Protein AF-A0A7J7S1L4-F1 (afdb_monomer)

Radius of gyration: 28.97 Å; Cα contacts (8 Å, |Δi|>4): 303; chains: 1; bounding box: 76×44×78 Å

pLDDT: mean 93.28, std 6.04, range [39.97, 98.44]

Solvent-accessible surface area (backbone atoms only — not comparable to full-atom values): 18600 Å² total; per-residue (Å²): 132,86,78,83,50,41,58,58,53,32,53,56,51,52,53,47,66,71,75,48,56,68,68,59,49,24,64,74,69,73,42,60,60,67,57,54,52,52,49,46,52,52,35,46,52,46,24,52,35,53,73,67,70,45,94,71,51,71,68,54,61,71,74,45,63,63,67,62,53,41,53,51,48,44,74,76,34,59,87,38,69,69,48,45,50,50,43,49,54,50,25,66,73,68,68,56,78,55,55,70,58,51,32,51,46,49,51,45,40,56,73,67,65,38,48,78,58,46,46,54,51,50,62,71,48,50,85,43,66,83,49,63,77,24,84,42,43,56,55,45,54,47,43,51,37,43,53,51,58,72,71,48,58,83,82,69,49,75,66,50,49,50,43,49,51,51,18,53,51,50,53,75,63,39,84,55,48,81,77,42,65,39,69,62,50,18,51,49,29,46,77,63,73,32,54,41,60,15,50,54,34,40,71,66,46,78,53,64,69,64,27,53,53,52,46,52,54,48,62,73,75,46,62,65,66,60,31,57,49,45,32,62,77,74,20,64,54,78,88,41,28,73,54,33,54,55,55,49,52,53,53,50,50,50,36,58,76,69,66,50,60,73,81,33,64,91,42,83,59,32,59,54,46,51,53,49,25,50,77,68,73,58,47,66,70,55,39,54,46,27,42,74,77,73,32,48,59,59,22,25,52,52,51,38,54,42,27,44,76,71,72,55,62,63,67,92,85,60,50,42,70,52,49,46,48,53,49,6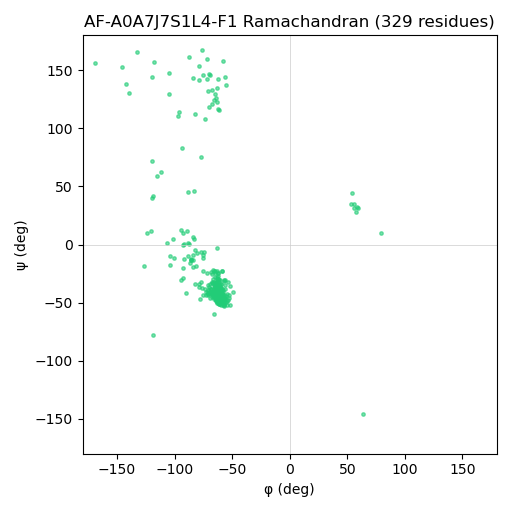7,74,72,105

Foldseek 3Di:
DDDDALVNVLVVLVVVVVPDDQVVVCVVVVHGVVVSVVVSVLSVLSNLCVVVVNDDDSVRSVPDDLVVVLVVLCVPPLVDQSSLVSSLVSCLVVVPPDLVNVLSSLVSCVVVVVLVVLLVSLLSCQPVVVNVPRPCNQVSLQCSLVVLLVVADPPGDPVSLVSNLVSLVSCVSHNVNQSHPLQVSLVSCVNNVNNLSSLLSLCSHPDPVSSVVVNLVSLVVDQLQSNLVCLVVPQCDDPSNVVSVVSNLSSLVSCLVVLVLVSCPPDPCNVVSLVSCLVVVNCVSVLVCCVPPPHLQVSLVSLQVSCVVVVRGDDPPDDSVRSSVVVVVVD

InterPro domains:
  IPR019527 RZZ complex, subunit KNTC1/ROD, C-terminal [PF10493] (2-252)
  IPR052802 Kinetochore-associated protein 1 [PTHR15688] (3-316)

Mean predicted aligned error: 6.19 Å

Secondary structure (DSSP, 8-state):
-PPPPHHHHHHHHHHHHHHS-HHHHHHHHTS-HHHHHHHHHHHHHHHHHHHTT----HHHHHHS-HHHHHHHHHHHHTTSHHHHHHHHHHHHHTT---HHHHHHHHHHHHHTT-HHHHHHHHHHHTT-GGGTTSTHHHHHHHHHHHHHHHH--SSPPHHHHHHHHHHHHHHHH-TTGGGS-HHHHHHHHHHTT-HHHHHHHHHT-S-HHHHHHHHHHHHHHS-HHHHHHHHHHHSSSGGGHHHHHHHHHHHHHHHHHHT-GGGTTTSTHHHHHHHHHHHTT--HHHHHHIIIII-HHHHHHHHHHHHHHTT-PPPTT--HHHHHHHHHHH-

Sequence (331 aa):
MGQLTFAHRTRALQCLLYLADKETIESLFKKPIE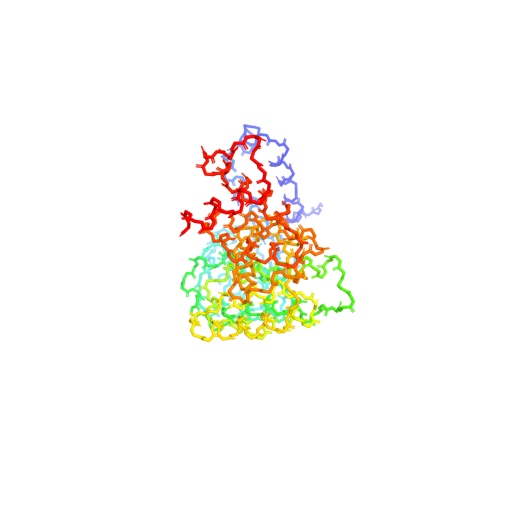EVKSYLKCITFLASFEMLNIPITYELFCNSPKEGMIKGLWKNHSHESMAVRLVTELCLEYKIYDLQLWNGLLQKLLGFNMIPYLRKVLTAISSIHSLWQVPYFSKAWQRVVQVPLLSASCPLSPSQLSDCCESLIAILECPVSDDLDMVGVARQYVQLELPAFALACLMLLPHSEKRHQHIKTFLNSCSPQVILQQLEEHMSTGQLAGFSHQIQNLVLNNIRNKKEFGILAKTKYFQVLKLHLINTNNITDLVNYLANEVSVDEASVFISEYSKHRGNPVPADAAPCEILKMFLNGS

Nearest PDB structures (foldseek):
  7qpg-assembly1_S  TM=9.364E-01  e=6.464E-32  Homo sapiens
  8fgw-assembly1_D  TM=2.012E-01  e=1.884E-01  Homo sapiens
  6ppl-assembly1_B  TM=2.168E-01  e=9.079E-01  Homo sapiens
  6c9m-assembly2_C  TM=2.315E-01  e=1.318E+00  Homo sapiens
  7dkh-assembly2_E  TM=1.859E-01  e=1.117E+00  Saccharomyces cerevisiae S288C

Structure (mmCIF, N/CA/C/O backbone):
data_AF-A0A7J7S1L4-F1
#
_entry.id   AF-A0A7J7S1L4-F1
#
loop_
_atom_site.group_PDB
_atom_site.id
_atom_site.type_symbol
_atom_site.label_atom_id
_atom_site.label_alt_id
_atom_site.label_comp_id
_atom_site.label_asym_id
_atom_site.label_entity_id
_atom_site.label_seq_id
_atom_site.pdbx_PDB_ins_code
_atom_site.Cartn_x
_atom_site.Cartn_y
_atom_site.Cartn_z
_atom_site.occupancy
_atom_site.B_iso_or_equiv
_atom_site.auth_seq_id
_atom_site.auth_comp_id
_atom_site.auth_asym_id
_atom_site.auth_atom_id
_atom_site.pdbx_PDB_model_num
ATOM 1 N N . MET A 1 1 ? 44.072 1.765 -25.152 1.00 39.97 1 MET A N 1
ATOM 2 C CA . MET A 1 1 ? 43.219 2.512 -24.200 1.00 39.97 1 MET A CA 1
ATOM 3 C C . MET A 1 1 ? 41.864 1.834 -24.165 1.00 39.97 1 MET A C 1
ATOM 5 O O . MET A 1 1 ? 41.240 1.743 -25.213 1.00 39.97 1 MET A O 1
ATOM 9 N N . GLY A 1 2 ? 41.447 1.288 -23.020 1.00 54.50 2 GLY A N 1
ATOM 10 C CA . GLY A 1 2 ? 40.121 0.675 -22.894 1.00 54.50 2 GLY A CA 1
ATOM 11 C C . GLY A 1 2 ? 39.034 1.736 -23.060 1.00 54.50 2 GLY A C 1
ATOM 12 O O . GLY A 1 2 ? 39.108 2.796 -22.441 1.00 54.50 2 GLY A O 1
ATOM 13 N N . GLN A 1 3 ? 38.060 1.485 -23.930 1.00 72.50 3 GLN A N 1
ATOM 14 C CA . GLN A 1 3 ? 36.932 2.387 -24.133 1.00 72.50 3 GLN A CA 1
ATOM 15 C C . GLN A 1 3 ? 36.111 2.453 -22.834 1.00 72.50 3 GLN A C 1
ATOM 17 O O . GLN A 1 3 ? 35.726 1.423 -22.287 1.00 72.50 3 GLN A O 1
ATOM 22 N N . LEU A 1 4 ? 35.862 3.658 -22.311 1.00 82.69 4 LEU A N 1
ATOM 23 C CA . LEU A 1 4 ? 35.008 3.847 -21.132 1.00 82.69 4 LEU A CA 1
ATOM 24 C C . LEU A 1 4 ? 33.592 3.342 -21.437 1.00 82.69 4 LEU A C 1
ATOM 26 O O . LEU A 1 4 ? 32.918 3.924 -22.294 1.00 82.69 4 LEU A O 1
ATOM 30 N N . THR A 1 5 ? 33.161 2.303 -20.719 1.00 90.12 5 THR A N 1
ATOM 31 C CA . THR A 1 5 ? 31.817 1.693 -20.789 1.00 90.12 5 THR A CA 1
ATOM 32 C C . THR A 1 5 ? 30.725 2.723 -20.484 1.00 90.12 5 THR A C 1
ATOM 34 O O . THR A 1 5 ? 30.979 3.677 -19.733 1.00 90.12 5 THR A O 1
ATOM 37 N N . PHE A 1 6 ? 29.487 2.493 -20.916 1.00 92.25 6 PHE A N 1
ATOM 38 C CA . PHE A 1 6 ? 28.371 3.388 -20.587 1.00 92.25 6 PHE A CA 1
ATOM 39 C C . PHE A 1 6 ? 28.128 3.494 -19.077 1.00 92.25 6 PHE A C 1
ATOM 41 O O . PHE A 1 6 ? 27.924 4.599 -18.579 1.00 92.25 6 PHE A O 1
ATOM 48 N N . ALA A 1 7 ? 28.291 2.405 -18.317 1.00 91.69 7 ALA A N 1
ATOM 49 C CA . ALA A 1 7 ? 28.124 2.420 -16.858 1.00 91.69 7 ALA A CA 1
ATOM 50 C C . ALA A 1 7 ? 29.073 3.400 -16.130 1.00 91.69 7 ALA A C 1
ATOM 52 O O . ALA A 1 7 ? 28.689 4.061 -15.161 1.00 91.69 7 ALA A O 1
ATOM 53 N N . HIS A 1 8 ? 30.324 3.516 -16.585 1.00 93.62 8 HIS A N 1
ATOM 54 C CA . HIS A 1 8 ? 31.284 4.491 -16.053 1.00 93.62 8 HIS A CA 1
ATOM 55 C C . HIS A 1 8 ? 30.876 5.929 -16.400 1.00 93.62 8 HIS A C 1
ATOM 57 O O . HIS A 1 8 ? 30.923 6.801 -15.534 1.00 93.62 8 HIS A O 1
ATOM 63 N N . ARG A 1 9 ? 30.420 6.169 -17.636 1.00 94.31 9 ARG A N 1
ATOM 64 C CA . ARG A 1 9 ? 29.960 7.494 -18.084 1.00 94.31 9 ARG A CA 1
ATOM 65 C C . ARG A 1 9 ? 28.716 7.951 -17.322 1.00 94.31 9 ARG A C 1
ATOM 67 O O . ARG A 1 9 ? 28.668 9.098 -16.892 1.00 94.31 9 ARG A O 1
ATOM 74 N N . THR A 1 10 ? 27.755 7.050 -17.109 1.00 94.44 10 THR A N 1
ATOM 75 C CA . THR A 1 10 ? 26.536 7.305 -16.329 1.00 94.44 10 THR A CA 1
ATOM 76 C C . THR A 1 10 ? 26.871 7.752 -14.914 1.00 94.44 10 THR A C 1
ATOM 78 O O . THR A 1 10 ? 26.416 8.812 -14.495 1.00 94.44 10 THR A O 1
ATOM 81 N N . ARG A 1 11 ? 27.718 6.996 -14.200 1.00 95.12 11 ARG A N 1
ATOM 82 C CA . ARG A 1 11 ? 28.121 7.339 -12.827 1.00 95.12 11 ARG A CA 1
ATOM 83 C C . ARG A 1 11 ? 28.841 8.685 -12.759 1.00 95.12 11 ARG A C 1
ATOM 85 O O . ARG A 1 11 ? 28.501 9.509 -11.920 1.00 95.12 11 ARG A O 1
ATOM 92 N N . ALA A 1 12 ? 29.792 8.931 -13.662 1.00 95.19 12 ALA A N 1
ATOM 93 C CA . ALA A 1 12 ? 30.530 10.193 -13.692 1.00 95.19 12 ALA A CA 1
ATOM 94 C C . ALA A 1 12 ? 29.605 11.400 -13.930 1.00 95.19 12 ALA A C 1
ATOM 96 O O . ALA A 1 12 ? 29.697 12.400 -13.220 1.00 95.19 12 ALA A O 1
ATOM 97 N N . LEU A 1 13 ? 28.683 11.291 -14.892 1.00 94.88 13 LEU A N 1
ATOM 98 C CA . LEU A 1 13 ? 27.745 12.367 -15.206 1.00 94.88 13 LEU A CA 1
ATOM 99 C C . LEU A 1 13 ? 26.694 12.571 -14.103 1.00 94.88 13 LEU A C 1
ATOM 101 O O . LEU A 1 13 ? 26.349 13.711 -13.809 1.00 94.88 13 LEU A O 1
ATOM 105 N N . GLN A 1 14 ? 26.225 11.499 -13.455 1.00 95.50 14 GLN A N 1
ATOM 106 C CA . GLN A 1 14 ? 25.351 11.595 -12.277 1.00 95.50 14 GLN A CA 1
ATOM 107 C C . GLN A 1 14 ? 26.018 12.358 -11.135 1.00 95.50 14 GLN A C 1
ATOM 109 O O . GLN A 1 14 ? 25.410 13.276 -10.592 1.00 95.50 14 GLN A O 1
ATOM 114 N N . CYS A 1 15 ? 27.268 12.020 -10.800 1.00 96.06 15 CYS A N 1
ATOM 115 C CA . CYS A 1 15 ? 28.013 12.735 -9.765 1.00 96.06 15 CYS A CA 1
ATOM 116 C C . CYS A 1 15 ? 28.152 14.222 -10.106 1.00 96.06 15 CYS A C 1
ATOM 118 O O . CYS A 1 15 ? 27.934 15.072 -9.250 1.00 96.06 15 CYS A O 1
ATOM 120 N N . LEU A 1 16 ? 28.468 14.542 -11.362 1.00 95.31 16 LEU A N 1
ATOM 121 C CA . LEU A 1 16 ? 28.604 15.924 -11.807 1.00 95.31 16 LEU A CA 1
ATOM 122 C C . LEU A 1 16 ? 27.289 16.711 -11.677 1.00 95.31 16 LEU A C 1
ATOM 124 O O . LEU A 1 16 ? 27.301 17.806 -11.128 1.00 95.31 16 LEU A O 1
ATOM 128 N N . LEU A 1 17 ? 26.160 16.141 -12.114 1.00 94.25 17 LEU A N 1
ATOM 129 C CA . LEU A 1 17 ? 24.840 16.775 -11.985 1.00 94.25 17 LEU A CA 1
ATOM 130 C C . LEU A 1 17 ? 24.377 16.935 -10.530 1.00 94.25 17 LEU A C 1
ATOM 132 O O . LEU A 1 17 ? 23.519 17.769 -10.263 1.00 94.25 17 LEU A O 1
ATOM 136 N N . TYR A 1 18 ? 24.901 16.127 -9.609 1.00 94.81 18 TYR A N 1
ATOM 137 C CA . TYR A 1 18 ? 24.598 16.243 -8.184 1.00 94.81 18 TYR A CA 1
ATOM 138 C C . TYR A 1 18 ? 25.437 17.325 -7.489 1.00 94.81 18 TYR A C 1
ATOM 140 O O . TYR A 1 18 ? 24.971 17.956 -6.546 1.00 94.81 18 TYR A O 1
ATOM 148 N N . LEU A 1 19 ? 26.683 17.521 -7.930 1.00 96.19 19 LEU A N 1
ATOM 149 C CA . LEU A 1 19 ? 27.646 18.408 -7.273 1.00 96.19 19 LEU A CA 1
ATOM 150 C C . LEU A 1 19 ? 27.651 19.837 -7.825 1.00 96.19 19 LEU A C 1
ATOM 152 O O . LEU A 1 19 ? 28.021 20.756 -7.099 1.00 96.19 19 LEU A O 1
ATOM 156 N N . ALA A 1 20 ? 27.301 20.021 -9.098 1.00 95.12 20 ALA A N 1
ATOM 157 C CA . ALA A 1 20 ? 27.371 21.311 -9.773 1.00 95.12 20 ALA A CA 1
ATOM 158 C C . ALA A 1 20 ? 25.985 21.943 -9.951 1.00 95.12 20 ALA A C 1
ATOM 160 O O . ALA A 1 20 ? 24.983 21.254 -10.152 1.00 95.12 20 ALA A O 1
ATOM 161 N N . ASP A 1 21 ? 25.942 23.273 -9.910 1.00 95.69 21 ASP A N 1
ATOM 162 C CA . ASP A 1 21 ? 24.738 24.041 -10.190 1.00 95.69 21 ASP A CA 1
ATOM 163 C C . ASP A 1 21 ? 24.436 24.110 -11.696 1.00 95.69 21 ASP A C 1
ATOM 165 O O . ASP A 1 21 ? 25.245 23.750 -12.558 1.00 95.69 21 ASP A O 1
ATOM 169 N N . LYS A 1 22 ? 23.226 24.570 -12.024 1.00 95.88 22 LYS A N 1
ATOM 170 C CA . LYS A 1 22 ? 22.746 24.636 -13.408 1.00 95.88 22 LYS A CA 1
ATOM 171 C C . LYS A 1 22 ? 23.692 25.434 -14.310 1.00 95.88 22 LYS A C 1
ATOM 173 O O . LYS A 1 22 ? 23.986 24.986 -15.414 1.00 95.88 22 LYS A O 1
ATOM 178 N N . GLU A 1 23 ? 24.172 26.580 -13.837 1.00 96.25 23 GLU A N 1
ATOM 179 C CA . GLU A 1 23 ? 25.025 27.497 -14.600 1.00 96.25 23 GLU A CA 1
ATOM 180 C C . GLU A 1 23 ? 26.371 26.854 -14.950 1.00 96.25 23 GLU A C 1
ATOM 182 O O . GLU A 1 23 ? 26.800 26.900 -16.108 1.00 96.25 23 GLU A O 1
ATOM 187 N N . THR A 1 24 ? 26.997 26.162 -13.991 1.00 95.56 24 THR A N 1
ATOM 188 C CA . THR A 1 24 ? 28.240 25.417 -14.228 1.00 95.56 24 THR A CA 1
ATOM 189 C C . THR A 1 24 ? 28.037 24.302 -15.253 1.00 95.56 24 THR A C 1
ATOM 191 O O . THR A 1 24 ? 28.860 24.138 -16.158 1.00 95.56 24 THR A O 1
ATOM 194 N N . ILE A 1 25 ? 26.938 23.545 -15.153 1.00 96.06 25 ILE A N 1
ATOM 195 C CA . ILE A 1 25 ? 26.627 22.460 -16.095 1.00 96.06 25 ILE A CA 1
ATOM 196 C C . ILE A 1 25 ? 26.413 23.003 -17.511 1.00 96.06 25 ILE A C 1
ATOM 198 O O . ILE A 1 25 ? 27.011 22.496 -18.462 1.00 96.06 25 ILE A O 1
ATOM 202 N N . GLU A 1 26 ? 25.589 24.037 -17.669 1.00 96.56 26 GLU A N 1
ATOM 203 C CA . GLU A 1 26 ? 25.275 24.597 -18.987 1.00 96.56 26 GLU A CA 1
ATOM 204 C C . GLU A 1 26 ? 26.507 25.239 -19.641 1.00 96.56 26 GLU A C 1
ATOM 206 O O . GLU A 1 26 ? 26.718 25.074 -20.845 1.00 96.56 26 GLU A O 1
ATOM 211 N N . SER A 1 27 ? 27.375 25.874 -18.845 1.00 95.75 27 SER A N 1
ATOM 212 C CA . SER A 1 27 ? 28.665 26.411 -19.295 1.00 95.75 27 SER A CA 1
ATOM 213 C C . SER A 1 27 ? 29.627 25.311 -19.765 1.00 95.75 27 SER A C 1
ATOM 215 O O . SER A 1 27 ? 30.201 25.403 -20.854 1.00 95.75 27 SER A O 1
ATOM 217 N N . LEU A 1 28 ? 29.763 24.228 -18.989 1.00 95.56 28 LEU A N 1
ATOM 218 C CA . LEU A 1 28 ? 30.670 23.120 -19.300 1.00 95.56 28 LEU A CA 1
ATOM 219 C C . LEU A 1 28 ? 30.250 22.357 -20.563 1.00 95.56 28 LEU A C 1
ATOM 221 O O . LEU A 1 28 ? 31.082 22.070 -21.425 1.00 95.56 28 LEU A O 1
ATOM 225 N N . PHE A 1 29 ? 28.963 22.015 -20.675 1.00 93.88 29 PHE A N 1
ATOM 226 C CA . PHE A 1 29 ? 28.443 21.228 -21.798 1.00 93.88 29 PHE A CA 1
ATOM 227 C C . PHE A 1 29 ? 28.075 22.078 -23.013 1.00 93.88 29 PHE A C 1
ATOM 229 O O . PHE A 1 29 ? 27.864 21.517 -24.090 1.00 93.88 29 PHE A O 1
ATOM 236 N N . LYS A 1 30 ? 27.998 23.407 -22.855 1.00 96.31 30 LYS A N 1
ATOM 237 C CA . LYS A 1 30 ? 27.505 24.349 -23.872 1.00 96.31 30 LYS A CA 1
ATOM 238 C C . LYS A 1 30 ? 26.122 23.955 -24.401 1.00 96.31 30 LYS A C 1
ATOM 240 O O . LYS A 1 30 ? 25.837 24.087 -25.590 1.00 96.31 30 LYS A O 1
ATOM 245 N N . LYS A 1 31 ? 25.290 23.406 -23.515 1.00 95.00 31 LYS A N 1
ATOM 246 C CA . LYS A 1 31 ? 23.956 22.869 -23.799 1.00 95.00 31 LYS A CA 1
ATOM 247 C C . LYS A 1 31 ? 23.031 23.119 -22.613 1.00 95.00 31 LYS A C 1
ATOM 249 O O . LYS A 1 31 ? 23.526 23.130 -21.488 1.00 95.00 31 LYS A O 1
ATOM 254 N N . PRO A 1 32 ? 21.711 23.237 -22.834 1.00 96.12 32 PRO A N 1
ATOM 255 C CA . PRO A 1 32 ? 20.740 23.304 -21.749 1.00 96.12 32 PRO A CA 1
ATOM 256 C C . PRO A 1 32 ? 20.847 22.096 -20.815 1.00 96.12 32 PRO A C 1
ATOM 258 O O . PRO A 1 32 ? 21.046 20.964 -21.270 1.00 96.12 32 PRO A O 1
ATOM 261 N N . ILE A 1 33 ? 20.632 22.307 -19.515 1.00 94.62 33 ILE A N 1
ATOM 262 C CA . ILE A 1 33 ? 20.710 21.235 -18.510 1.00 94.62 33 ILE A CA 1
ATOM 263 C C . ILE A 1 33 ? 19.756 20.073 -18.825 1.00 94.62 33 ILE A C 1
ATOM 265 O O . ILE A 1 33 ? 20.070 18.913 -18.560 1.00 94.62 33 ILE A O 1
ATOM 269 N N . GLU A 1 34 ? 18.614 20.358 -19.449 1.00 95.12 34 GLU A N 1
ATOM 270 C CA . GLU A 1 34 ? 17.634 19.344 -19.844 1.00 95.12 34 GLU A CA 1
ATOM 271 C C . GLU A 1 34 ? 18.153 18.417 -20.956 1.00 95.12 34 GLU A C 1
ATOM 273 O O . GLU A 1 34 ? 17.888 17.214 -20.931 1.00 95.12 34 GLU A O 1
ATOM 278 N N . GLU A 1 35 ? 18.981 18.918 -21.880 1.00 94.50 35 GLU A N 1
ATOM 279 C CA . GLU A 1 35 ? 19.659 18.062 -22.862 1.00 94.50 35 GLU A CA 1
ATOM 280 C C . GLU A 1 35 ? 20.709 17.169 -22.199 1.00 94.50 35 GLU A C 1
ATOM 282 O O . GLU A 1 35 ? 20.842 15.998 -22.557 1.00 94.50 35 GLU A O 1
ATOM 287 N N . VAL A 1 36 ? 21.430 17.688 -21.200 1.00 94.88 36 VAL A N 1
ATOM 288 C CA . VAL A 1 36 ? 22.422 16.913 -20.439 1.00 94.88 36 VAL A CA 1
ATOM 289 C C . VAL A 1 36 ? 21.740 15.801 -19.636 1.00 94.88 36 VAL A C 1
ATOM 291 O O . VAL A 1 36 ? 22.201 14.657 -19.649 1.00 94.88 36 VAL A O 1
ATOM 294 N N . LYS A 1 37 ? 20.599 16.090 -18.997 1.00 94.06 37 LYS A N 1
ATOM 295 C CA . LYS A 1 37 ? 19.766 15.084 -18.316 1.00 94.06 37 LYS A CA 1
ATOM 296 C C . LYS A 1 37 ? 19.214 14.041 -19.293 1.00 94.06 37 LYS A C 1
ATOM 298 O O . LYS A 1 37 ? 19.250 12.847 -18.998 1.00 94.06 37 LYS A O 1
ATOM 303 N N . SER A 1 38 ? 18.754 14.464 -20.472 1.00 93.12 38 SER A N 1
ATOM 304 C CA . SER A 1 38 ? 18.294 13.557 -21.534 1.00 93.12 38 SER A CA 1
ATOM 305 C C . SER A 1 38 ? 19.417 12.638 -22.028 1.00 93.12 38 SER A C 1
ATOM 307 O O . SER A 1 38 ? 19.222 11.429 -22.193 1.00 93.12 38 SER A O 1
ATOM 309 N N . TYR A 1 39 ? 20.628 13.176 -22.182 1.00 94.38 39 TYR A N 1
ATOM 310 C CA . TYR A 1 39 ? 21.808 12.387 -22.513 1.00 94.38 39 TYR A CA 1
ATOM 311 C C . TYR A 1 39 ? 22.138 11.372 -21.414 1.00 94.38 39 TYR A C 1
ATOM 313 O O . TYR A 1 39 ? 22.297 10.189 -21.722 1.00 94.38 39 TYR A O 1
ATOM 321 N N . LEU A 1 40 ? 22.164 11.796 -20.140 1.00 94.69 40 LEU A N 1
ATOM 322 C CA . LEU A 1 40 ? 22.385 10.911 -18.990 1.00 94.69 40 LEU A CA 1
ATOM 323 C C . LEU A 1 40 ? 21.409 9.725 -18.999 1.00 94.69 40 LEU A C 1
ATOM 325 O O . LEU A 1 40 ? 21.790 8.567 -18.815 1.00 94.69 40 LEU A O 1
ATOM 329 N N . LYS A 1 41 ? 20.137 10.013 -19.238 1.00 93.31 41 LYS A N 1
ATOM 330 C CA . LYS A 1 41 ? 19.082 9.011 -19.323 1.00 93.31 41 LYS A CA 1
ATOM 331 C C . LYS A 1 41 ? 19.335 8.003 -20.448 1.00 93.31 41 LYS A C 1
ATOM 333 O O . LYS A 1 41 ? 19.284 6.798 -20.210 1.00 93.31 41 LYS A O 1
ATOM 338 N N . CYS A 1 42 ? 19.683 8.472 -21.646 1.00 94.56 42 CYS A N 1
ATOM 339 C CA . CYS A 1 42 ? 20.018 7.593 -22.768 1.00 94.56 42 CYS A CA 1
ATOM 340 C C . CYS A 1 42 ? 21.204 6.676 -22.431 1.00 94.56 42 CYS A C 1
ATOM 342 O O . CYS A 1 42 ? 21.107 5.463 -22.603 1.00 94.56 42 CYS A O 1
ATOM 344 N N . ILE A 1 43 ? 22.300 7.220 -21.887 1.00 94.88 43 ILE A N 1
ATOM 345 C CA . ILE A 1 43 ? 23.471 6.401 -21.529 1.00 94.88 43 ILE A CA 1
ATOM 346 C C . ILE A 1 43 ? 23.201 5.446 -20.359 1.00 94.88 43 ILE A C 1
ATOM 348 O O . ILE A 1 43 ? 23.838 4.402 -20.273 1.00 94.88 43 ILE A O 1
ATOM 352 N N . THR A 1 44 ? 22.218 5.740 -19.504 1.00 95.56 44 THR A N 1
ATOM 353 C CA . THR A 1 44 ? 21.757 4.819 -18.452 1.00 95.56 44 THR A CA 1
ATOM 354 C C . THR A 1 44 ? 21.081 3.581 -19.043 1.00 95.56 44 THR A C 1
ATOM 356 O O . THR A 1 44 ? 21.384 2.459 -18.630 1.00 95.56 44 THR A O 1
ATOM 359 N N . PHE A 1 45 ? 20.230 3.747 -20.060 1.00 96.50 45 PHE A N 1
ATOM 360 C CA . PHE A 1 45 ? 19.676 2.599 -20.783 1.00 96.50 45 PHE A CA 1
ATOM 361 C C . PHE A 1 45 ? 20.756 1.846 -21.553 1.00 96.50 45 PHE A C 1
ATOM 363 O O . PHE A 1 45 ? 20.810 0.622 -21.468 1.00 96.50 45 PHE A O 1
ATOM 370 N N . LEU A 1 46 ? 21.662 2.554 -22.235 1.00 96.00 46 LEU A N 1
ATOM 371 C CA . LEU A 1 46 ? 22.775 1.926 -22.957 1.00 96.00 46 LEU A CA 1
ATOM 372 C C . LEU A 1 46 ? 23.681 1.105 -22.033 1.00 96.00 46 LEU A C 1
ATOM 374 O O . LEU A 1 46 ? 24.098 0.021 -22.420 1.00 96.00 46 LEU A O 1
ATOM 378 N N . ALA A 1 47 ? 23.920 1.555 -20.799 1.00 95.44 47 ALA A N 1
ATOM 379 C CA . ALA A 1 47 ? 24.631 0.767 -19.792 1.00 95.44 47 ALA A CA 1
ATOM 380 C C . ALA A 1 47 ? 23.902 -0.544 -19.450 1.00 95.44 47 ALA A C 1
ATOM 382 O O . ALA A 1 47 ? 24.544 -1.563 -19.210 1.00 95.44 47 ALA A O 1
ATOM 383 N N . SER A 1 48 ? 22.567 -0.540 -19.462 1.00 95.12 48 SER A N 1
ATOM 384 C CA . SER A 1 48 ? 21.766 -1.749 -19.235 1.00 95.12 48 SER A CA 1
ATOM 385 C C . SER A 1 48 ? 21.825 -2.704 -20.430 1.00 95.12 48 SER A C 1
ATOM 387 O O . SER A 1 48 ? 21.963 -3.908 -20.236 1.00 95.12 48 SER A O 1
ATOM 389 N N . PHE A 1 49 ? 21.780 -2.185 -21.662 1.00 95.31 49 PHE A N 1
ATOM 390 C CA . PHE A 1 49 ? 22.000 -2.995 -22.866 1.00 95.31 49 PHE A CA 1
ATOM 391 C C . PHE A 1 49 ? 23.414 -3.594 -22.902 1.00 95.31 49 PHE A C 1
ATOM 393 O O . PHE A 1 49 ? 23.564 -4.780 -23.183 1.00 95.31 49 PHE A O 1
ATOM 400 N N . GLU A 1 50 ? 24.434 -2.804 -22.556 1.00 94.62 50 GLU A N 1
ATOM 401 C CA . GLU A 1 50 ? 25.833 -3.239 -22.455 1.00 94.62 50 GLU A CA 1
ATOM 402 C C . GLU A 1 50 ? 25.994 -4.367 -21.423 1.00 94.62 50 GLU A C 1
ATOM 404 O O . GLU A 1 50 ? 26.628 -5.376 -21.715 1.00 94.62 50 GLU A O 1
ATOM 409 N N . MET A 1 51 ? 25.346 -4.256 -20.256 1.00 93.31 51 MET A N 1
ATOM 410 C CA . MET A 1 51 ? 25.352 -5.301 -19.222 1.00 93.31 51 MET A CA 1
ATOM 411 C C . MET A 1 51 ? 24.690 -6.610 -19.685 1.00 93.31 51 MET A C 1
ATOM 413 O O . MET A 1 51 ? 25.106 -7.690 -19.272 1.00 93.31 51 MET A O 1
ATOM 417 N N . LEU A 1 52 ? 23.675 -6.521 -20.547 1.00 93.75 52 LEU A N 1
ATOM 418 C CA . LEU A 1 52 ? 23.004 -7.673 -21.161 1.00 93.75 52 LEU A CA 1
ATOM 419 C C . LEU A 1 52 ? 23.752 -8.209 -22.396 1.00 93.75 52 LEU A C 1
ATOM 421 O O . LEU A 1 52 ? 23.261 -9.114 -23.064 1.00 93.75 52 LEU A O 1
ATOM 425 N N . ASN A 1 53 ? 24.929 -7.658 -22.717 1.00 93.31 53 ASN A N 1
ATOM 426 C CA . ASN A 1 53 ? 25.703 -7.963 -23.923 1.00 93.31 53 ASN A CA 1
ATOM 427 C C . ASN A 1 53 ? 24.913 -7.753 -25.229 1.00 93.31 53 ASN A C 1
ATOM 429 O O . ASN A 1 53 ? 25.141 -8.442 -26.224 1.00 93.31 53 ASN A O 1
ATOM 433 N N . ILE A 1 54 ? 23.990 -6.788 -25.241 1.00 93.38 54 ILE A N 1
ATOM 434 C CA . ILE A 1 54 ? 23.196 -6.433 -26.418 1.00 93.38 54 ILE A CA 1
ATOM 435 C C . ILE A 1 54 ? 23.873 -5.249 -27.120 1.00 93.38 54 ILE A C 1
ATOM 437 O O . ILE A 1 54 ? 23.920 -4.149 -26.559 1.00 93.38 54 ILE A O 1
ATOM 441 N N . PRO A 1 55 ? 24.396 -5.430 -28.347 1.00 89.69 55 PRO A N 1
ATOM 442 C CA . PRO A 1 55 ? 25.125 -4.378 -29.039 1.00 89.69 55 PRO A CA 1
ATOM 443 C C . PRO A 1 55 ? 24.161 -3.300 -29.544 1.00 89.69 55 PRO A C 1
ATOM 445 O O . PRO A 1 55 ? 23.422 -3.503 -30.506 1.00 89.69 55 PRO A O 1
ATOM 448 N N . ILE A 1 56 ? 24.188 -2.129 -28.911 1.00 92.31 56 ILE A N 1
ATOM 449 C CA . ILE A 1 56 ? 23.429 -0.954 -29.344 1.00 92.31 56 ILE A CA 1
ATOM 450 C C . ILE A 1 56 ? 24.283 0.307 -29.187 1.00 92.31 56 ILE A C 1
ATOM 452 O O . ILE A 1 56 ? 24.903 0.544 -28.150 1.00 92.31 56 ILE A O 1
ATOM 456 N N . THR A 1 57 ? 24.351 1.118 -30.241 1.00 92.19 57 THR A N 1
ATOM 457 C CA . THR A 1 57 ? 25.062 2.402 -30.205 1.00 92.19 57 THR A CA 1
ATOM 458 C C . THR A 1 57 ? 24.133 3.510 -29.717 1.00 92.19 57 THR A C 1
ATOM 460 O O . THR A 1 57 ? 22.909 3.386 -29.780 1.00 92.19 57 THR A O 1
ATOM 463 N N . TYR A 1 58 ? 24.708 4.625 -29.261 1.00 93.00 58 TYR A N 1
ATOM 464 C CA . TYR A 1 58 ? 23.926 5.801 -28.871 1.00 93.00 58 TYR A CA 1
ATOM 465 C C . TYR A 1 58 ? 23.044 6.312 -30.017 1.00 93.00 58 TYR A C 1
ATOM 467 O O . TYR A 1 58 ? 21.852 6.533 -29.825 1.00 93.00 58 TYR A O 1
ATOM 475 N N . GLU A 1 59 ? 23.605 6.428 -31.223 1.00 92.69 59 GLU A N 1
ATOM 476 C CA . GLU A 1 59 ? 22.870 6.872 -32.412 1.00 92.69 59 GLU A CA 1
ATOM 477 C C . GLU A 1 59 ? 21.708 5.935 -32.743 1.00 92.69 59 GLU A C 1
ATOM 479 O O . GLU A 1 59 ? 20.587 6.396 -32.964 1.00 92.69 59 GLU A O 1
ATOM 484 N N . LEU A 1 60 ? 21.948 4.618 -32.713 1.00 93.19 60 LEU A N 1
ATOM 485 C CA . LEU A 1 60 ? 20.906 3.631 -32.971 1.00 93.19 60 LEU A CA 1
ATOM 486 C C . LEU A 1 60 ? 19.811 3.714 -31.907 1.00 93.19 60 LEU A C 1
ATOM 488 O O . LEU A 1 60 ? 18.632 3.745 -32.253 1.00 93.19 60 LEU A O 1
ATOM 492 N N . PHE A 1 61 ? 20.176 3.809 -30.627 1.00 94.50 61 PHE A N 1
ATOM 493 C CA . PHE A 1 61 ? 19.204 3.954 -29.548 1.00 94.50 61 PHE A CA 1
ATOM 494 C C . PHE A 1 61 ? 18.360 5.214 -29.723 1.00 94.50 61 PHE A C 1
ATOM 496 O O . PHE A 1 61 ? 17.140 5.120 -29.645 1.00 94.50 61 PHE A O 1
ATOM 503 N N . CYS A 1 62 ? 18.963 6.373 -30.000 1.00 92.00 62 CYS A N 1
ATOM 504 C CA . CYS A 1 62 ? 18.242 7.636 -30.160 1.00 92.00 62 CYS A CA 1
ATOM 505 C C . CYS A 1 62 ? 17.291 7.616 -31.361 1.00 92.00 62 CYS A C 1
ATOM 507 O O . CYS A 1 62 ? 16.120 7.964 -31.197 1.00 92.00 62 CYS A O 1
ATOM 509 N N . ASN A 1 63 ? 17.761 7.135 -32.513 1.00 92.19 63 ASN A N 1
ATOM 510 C CA . ASN A 1 63 ? 17.040 7.226 -33.785 1.00 92.19 63 ASN A CA 1
ATOM 511 C C . ASN A 1 63 ? 16.053 6.073 -34.028 1.00 92.19 63 ASN A C 1
ATOM 513 O O . ASN A 1 63 ? 15.180 6.186 -34.885 1.00 92.19 63 ASN A O 1
ATOM 517 N N . SER A 1 64 ? 16.153 4.969 -33.281 1.00 91.56 64 SER A N 1
ATOM 518 C CA . SER A 1 64 ? 15.245 3.829 -33.456 1.00 91.56 64 SER A CA 1
ATOM 519 C C . SER A 1 64 ? 13.848 4.086 -32.874 1.00 91.56 64 SER A C 1
ATOM 521 O O . SER A 1 64 ? 13.727 4.697 -31.798 1.00 91.56 64 SER A O 1
ATOM 523 N N . PRO A 1 65 ? 12.785 3.545 -33.507 1.00 94.62 65 PRO A N 1
ATOM 524 C CA . PRO A 1 65 ? 11.447 3.537 -32.927 1.00 94.62 65 PRO A CA 1
ATOM 525 C C . PRO A 1 65 ? 11.455 2.720 -31.629 1.00 94.62 65 PRO A C 1
ATOM 527 O O . PRO A 1 65 ? 11.723 1.515 -31.631 1.00 94.62 65 PRO A O 1
ATOM 530 N N . LYS A 1 66 ? 11.171 3.387 -30.504 1.00 95.38 66 LYS A N 1
ATOM 531 C CA . LYS A 1 66 ? 11.322 2.797 -29.163 1.00 95.38 66 LYS A CA 1
ATOM 532 C C . LYS A 1 66 ? 10.416 1.590 -28.962 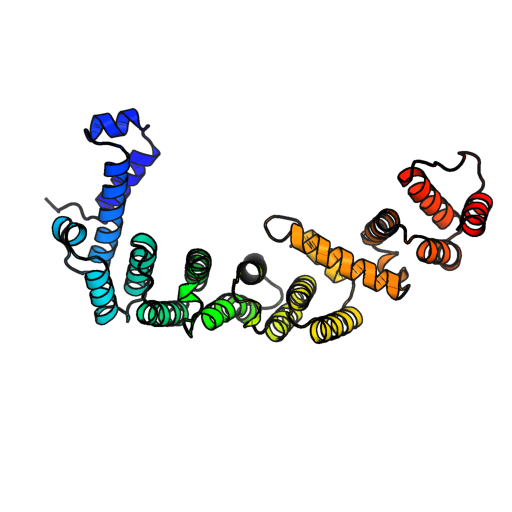1.00 95.38 66 LYS A C 1
ATOM 534 O O . LYS A 1 66 ? 10.871 0.588 -28.428 1.00 95.38 66 LYS A O 1
ATOM 539 N N . GLU A 1 67 ? 9.186 1.638 -29.465 1.00 95.69 67 GLU A N 1
ATOM 540 C CA . GLU A 1 67 ? 8.251 0.513 -29.382 1.00 95.69 67 GLU A CA 1
ATOM 541 C C . GLU A 1 67 ? 8.773 -0.743 -30.089 1.00 95.69 67 GLU A C 1
ATOM 543 O O . GLU A 1 67 ? 8.770 -1.823 -29.500 1.00 95.69 67 GLU A O 1
ATOM 548 N N . GLY A 1 68 ? 9.288 -0.608 -31.315 1.00 95.69 68 GLY A N 1
ATOM 549 C CA . GLY A 1 68 ? 9.864 -1.733 -32.056 1.00 95.69 68 GLY A CA 1
ATOM 550 C C . GLY A 1 68 ? 11.081 -2.329 -31.346 1.00 95.69 68 GLY A C 1
ATOM 551 O O . GLY A 1 68 ? 11.184 -3.547 -31.205 1.00 95.69 68 GLY A O 1
ATOM 552 N N . MET A 1 69 ? 11.964 -1.471 -30.828 1.00 95.75 69 MET A N 1
ATOM 553 C CA . MET A 1 69 ? 13.137 -1.886 -30.054 1.00 95.75 69 MET A CA 1
ATOM 554 C C . MET A 1 69 ? 12.746 -2.641 -28.773 1.00 95.75 69 MET A C 1
ATOM 556 O O . MET A 1 69 ? 13.301 -3.699 -28.490 1.00 95.75 69 MET A O 1
ATOM 560 N N . ILE A 1 70 ? 11.765 -2.134 -28.024 1.00 97.75 70 ILE A N 1
ATOM 561 C CA . ILE A 1 70 ? 11.253 -2.754 -26.793 1.00 97.75 70 ILE A CA 1
ATOM 562 C C . ILE A 1 70 ? 10.598 -4.104 -27.094 1.00 97.75 70 ILE A C 1
ATOM 564 O O . ILE A 1 70 ? 10.892 -5.086 -26.414 1.00 97.75 70 ILE A O 1
ATOM 568 N N . LYS A 1 71 ? 9.759 -4.190 -28.136 1.00 97.00 71 LYS A N 1
ATOM 569 C CA . LYS A 1 71 ? 9.133 -5.453 -28.566 1.00 97.00 71 LYS A CA 1
ATOM 570 C C . LYS A 1 71 ? 10.182 -6.476 -29.021 1.00 97.00 71 LYS A C 1
ATOM 572 O O . LYS A 1 71 ? 10.058 -7.657 -28.698 1.00 97.00 71 LYS A O 1
ATOM 577 N N . GLY A 1 72 ? 11.240 -6.034 -29.706 1.00 95.94 72 GLY A N 1
ATOM 578 C CA . GLY A 1 72 ? 12.382 -6.876 -30.073 1.00 95.94 72 GLY A CA 1
ATOM 579 C C . GLY A 1 72 ? 13.151 -7.399 -28.856 1.00 95.94 72 GLY A C 1
ATOM 580 O O . GLY A 1 72 ? 13.392 -8.602 -28.752 1.00 95.94 72 GLY A O 1
ATOM 581 N N . LEU A 1 73 ? 13.466 -6.516 -27.901 1.00 96.69 73 LEU A N 1
ATOM 582 C CA . LEU A 1 73 ? 14.124 -6.876 -26.642 1.00 96.69 73 LEU A CA 1
ATOM 583 C C . LEU A 1 73 ? 13.291 -7.893 -25.851 1.00 96.69 73 LEU A C 1
ATOM 585 O O . LEU A 1 73 ? 13.812 -8.916 -25.412 1.00 96.69 73 LEU A O 1
ATOM 589 N N . TRP A 1 74 ? 11.985 -7.652 -25.731 1.00 97.75 74 TRP A N 1
ATOM 590 C CA . TRP A 1 74 ? 11.048 -8.558 -25.073 1.00 97.75 74 TRP A CA 1
ATOM 591 C C . TRP A 1 74 ? 11.023 -9.946 -25.722 1.00 97.75 74 TRP A C 1
ATOM 593 O O . TRP A 1 74 ? 11.149 -10.964 -25.037 1.00 97.75 74 TRP A O 1
ATOM 603 N N . LYS A 1 75 ? 10.902 -9.998 -27.053 1.00 97.19 75 LYS A N 1
ATOM 604 C CA . LYS A 1 75 ? 10.831 -11.257 -27.801 1.00 97.19 75 LYS A CA 1
ATOM 605 C C . LYS A 1 75 ? 12.073 -12.127 -27.590 1.00 97.19 75 LYS A C 1
ATOM 607 O O . LYS A 1 75 ? 11.937 -13.339 -27.464 1.00 97.19 75 LYS A O 1
ATOM 612 N N . ASN A 1 76 ? 13.253 -11.513 -27.532 1.00 95.94 76 ASN A N 1
ATOM 613 C CA . ASN A 1 76 ? 14.520 -12.242 -27.517 1.00 95.94 76 ASN A CA 1
ATOM 614 C C . ASN A 1 76 ? 15.058 -12.502 -26.097 1.00 95.94 76 ASN A C 1
ATOM 616 O O . ASN A 1 76 ? 15.687 -13.531 -25.872 1.00 95.94 76 ASN A O 1
ATOM 620 N N . HIS A 1 77 ? 14.773 -11.623 -25.128 1.00 96.50 77 HIS A N 1
ATOM 621 C CA . HIS A 1 77 ? 15.409 -11.649 -23.801 1.00 96.50 77 HIS A CA 1
ATOM 622 C C . HIS A 1 77 ? 14.432 -11.737 -22.614 1.00 96.50 77 HIS A C 1
ATOM 624 O O . HIS A 1 77 ? 14.849 -11.649 -21.465 1.00 96.50 77 HIS A O 1
ATOM 630 N N . SER A 1 78 ? 13.132 -11.980 -22.825 1.00 96.12 78 SER A N 1
ATOM 631 C CA . SER A 1 78 ? 12.145 -12.102 -21.722 1.00 96.12 78 SER A CA 1
ATOM 632 C C . SER A 1 78 ? 12.368 -13.277 -20.750 1.00 96.12 78 SER A C 1
ATOM 634 O O . SER A 1 78 ? 11.618 -13.449 -19.783 1.00 96.12 78 SER A O 1
ATOM 636 N N . HIS A 1 79 ? 13.370 -14.117 -21.000 1.00 95.69 79 HIS A N 1
ATOM 637 C CA . HIS A 1 79 ? 13.805 -15.181 -20.100 1.00 95.69 79 HIS A CA 1
ATOM 638 C C . HIS A 1 79 ? 14.811 -14.696 -19.039 1.00 95.69 79 HIS A C 1
ATOM 640 O O . HIS A 1 79 ? 15.023 -15.402 -18.057 1.00 95.69 79 HIS A O 1
ATOM 646 N N . GLU A 1 80 ? 15.365 -13.491 -19.182 1.00 96.31 80 GLU A N 1
ATOM 647 C CA . GLU A 1 80 ? 16.308 -12.889 -18.238 1.00 96.31 80 GLU A CA 1
ATOM 648 C C . GLU A 1 80 ? 15.623 -11.795 -17.404 1.00 96.31 80 GLU A C 1
ATOM 650 O O . GLU A 1 80 ? 15.010 -10.870 -17.944 1.00 96.31 80 GLU A O 1
ATOM 655 N N . SER A 1 81 ? 15.755 -11.845 -16.076 1.00 96.50 81 SER A N 1
ATOM 656 C CA . SER A 1 81 ? 15.092 -10.889 -15.172 1.00 96.50 81 SER A CA 1
ATOM 657 C C . SER A 1 81 ? 15.532 -9.439 -15.402 1.00 96.50 81 SER A C 1
ATOM 659 O O . SER A 1 81 ? 14.705 -8.525 -15.397 1.00 96.50 81 SER A O 1
ATOM 661 N N . MET A 1 82 ? 16.821 -9.220 -15.671 1.00 95.88 82 MET A N 1
ATOM 662 C CA . MET A 1 82 ? 17.369 -7.887 -15.931 1.00 95.88 82 MET A CA 1
ATOM 663 C C . MET A 1 82 ? 16.891 -7.304 -17.263 1.00 95.88 82 MET A C 1
ATOM 665 O O . MET A 1 82 ? 16.638 -6.101 -17.340 1.00 95.88 82 MET A O 1
ATOM 669 N N . ALA A 1 83 ? 16.684 -8.139 -18.283 1.00 97.44 83 ALA A N 1
ATOM 670 C CA . ALA A 1 83 ? 16.087 -7.699 -19.538 1.00 97.44 83 ALA A CA 1
ATOM 671 C C . ALA A 1 83 ? 14.606 -7.349 -19.362 1.00 97.44 83 ALA A C 1
ATOM 673 O O . ALA A 1 83 ? 14.167 -6.310 -19.846 1.00 97.44 83 ALA A O 1
ATOM 674 N N . VAL A 1 84 ? 13.840 -8.147 -18.608 1.00 98.25 84 VAL A N 1
ATOM 675 C CA . VAL A 1 84 ? 12.439 -7.823 -18.281 1.00 98.25 84 VAL A CA 1
ATOM 676 C C . VAL A 1 84 ? 12.335 -6.498 -17.523 1.00 98.25 84 VAL A C 1
ATOM 678 O O . VAL A 1 84 ? 11.481 -5.668 -17.847 1.00 98.25 84 VAL A O 1
ATOM 681 N N . ARG A 1 85 ? 13.241 -6.250 -16.571 1.00 97.81 85 ARG A N 1
ATOM 682 C CA . ARG A 1 85 ? 13.346 -4.953 -15.893 1.00 97.81 85 ARG A CA 1
ATOM 683 C C . ARG A 1 85 ? 13.634 -3.822 -16.879 1.00 97.81 85 ARG A C 1
ATOM 685 O O . ARG A 1 85 ? 12.911 -2.836 -16.875 1.00 97.81 85 ARG A O 1
ATOM 692 N N . LEU A 1 86 ? 14.626 -3.975 -17.758 1.00 97.94 86 LEU A N 1
ATOM 693 C CA . LEU A 1 86 ? 14.955 -2.968 -18.772 1.00 97.94 86 LEU A CA 1
ATOM 694 C C . LEU A 1 86 ? 13.766 -2.662 -19.698 1.00 97.94 86 LEU A C 1
ATOM 696 O O . LEU A 1 86 ? 13.468 -1.496 -19.941 1.00 97.94 86 LEU A O 1
ATOM 700 N N . VAL A 1 87 ? 13.058 -3.688 -20.177 1.00 98.44 87 VAL A N 1
ATOM 701 C CA . VAL A 1 87 ? 11.838 -3.522 -20.986 1.00 98.44 87 VAL A CA 1
ATOM 702 C C . VAL A 1 87 ? 10.786 -2.730 -20.207 1.00 98.44 87 VAL A C 1
ATOM 704 O O . VAL A 1 87 ? 10.173 -1.831 -20.775 1.00 98.44 87 VAL A O 1
ATOM 707 N N . THR A 1 88 ? 10.612 -3.014 -18.912 1.00 98.38 88 THR A N 1
ATOM 708 C CA . THR A 1 88 ? 9.650 -2.315 -18.044 1.00 98.38 88 THR A CA 1
ATOM 709 C C . THR A 1 88 ? 10.002 -0.834 -17.900 1.00 98.38 88 THR A C 1
ATOM 711 O O . THR A 1 88 ? 9.154 0.017 -18.158 1.00 98.38 88 THR A O 1
ATOM 714 N N . GLU A 1 89 ? 11.258 -0.517 -17.570 1.00 98.06 89 GLU A N 1
ATOM 715 C CA . GLU A 1 89 ? 11.738 0.867 -17.448 1.00 98.06 89 GLU A CA 1
ATOM 716 C C . GLU A 1 89 ? 11.580 1.635 -18.765 1.00 98.06 89 GLU A C 1
ATOM 718 O O . GLU A 1 89 ? 11.089 2.760 -18.778 1.00 98.06 89 GLU A O 1
ATOM 723 N N . LEU A 1 90 ? 11.925 1.013 -19.898 1.00 97.88 90 LEU A N 1
ATOM 724 C CA . LEU A 1 90 ? 11.741 1.617 -21.218 1.00 97.88 90 LEU A CA 1
ATOM 725 C C . LEU A 1 90 ? 10.255 1.852 -21.540 1.00 97.88 90 LEU A C 1
ATOM 727 O O . LEU A 1 90 ? 9.921 2.879 -22.128 1.00 97.88 90 LEU A O 1
ATOM 731 N N . CYS A 1 91 ? 9.357 0.936 -21.160 1.00 98.25 91 CYS A N 1
ATOM 732 C CA . CYS A 1 91 ? 7.917 1.117 -21.365 1.00 98.25 91 CYS A CA 1
ATOM 733 C C . CYS A 1 91 ? 7.376 2.300 -20.562 1.00 98.25 91 CYS A C 1
ATOM 735 O O . CYS A 1 91 ? 6.656 3.126 -21.120 1.00 98.25 91 CYS A O 1
ATOM 737 N N . LEU A 1 92 ? 7.740 2.398 -19.281 1.00 97.56 92 LEU A N 1
ATOM 738 C CA . LEU A 1 92 ? 7.346 3.512 -18.417 1.00 97.56 92 LEU A CA 1
ATOM 739 C C . LEU A 1 92 ? 7.871 4.840 -18.965 1.00 97.56 92 LEU A C 1
ATOM 741 O O . LEU A 1 92 ? 7.127 5.809 -19.099 1.00 97.56 92 LEU A O 1
ATOM 745 N N . GLU A 1 93 ? 9.142 4.857 -19.351 1.00 95.94 93 GLU A N 1
ATOM 746 C CA . GLU A 1 93 ? 9.820 6.064 -19.789 1.00 95.94 93 GLU A CA 1
ATOM 747 C C . GLU A 1 93 ? 9.280 6.617 -21.111 1.00 95.94 93 GLU A C 1
ATOM 749 O O . GLU A 1 93 ? 9.035 7.813 -21.265 1.00 95.94 93 GLU A O 1
ATOM 754 N N . TYR A 1 94 ? 9.071 5.734 -22.084 1.00 95.94 94 TYR A N 1
ATOM 755 C CA . TYR A 1 94 ? 8.572 6.116 -23.401 1.00 95.94 94 TYR A CA 1
ATOM 756 C C . TYR A 1 94 ? 7.045 6.022 -23.507 1.00 95.94 94 TYR A C 1
ATOM 758 O O . TYR A 1 94 ? 6.508 6.184 -24.601 1.00 95.94 94 TYR A O 1
ATOM 766 N N . LYS A 1 95 ? 6.346 5.813 -22.380 1.00 96.88 95 LYS A N 1
ATOM 767 C CA . LYS A 1 95 ? 4.879 5.748 -22.273 1.00 96.88 95 LYS A CA 1
ATOM 768 C C . LYS A 1 95 ? 4.250 4.726 -23.227 1.00 96.88 95 LYS A C 1
ATOM 770 O O . LYS A 1 95 ? 3.258 5.003 -23.899 1.00 96.88 95 LYS A O 1
ATOM 775 N N . ILE A 1 96 ? 4.847 3.540 -23.299 1.00 97.31 96 ILE A N 1
ATOM 776 C CA . ILE A 1 96 ? 4.393 2.443 -24.156 1.00 97.31 96 ILE A CA 1
ATOM 777 C C . ILE A 1 96 ? 3.534 1.498 -23.323 1.00 97.31 96 ILE A C 1
ATOM 779 O O . ILE A 1 96 ? 4.028 0.789 -22.448 1.00 97.31 96 ILE A O 1
ATOM 783 N N . TYR A 1 97 ? 2.234 1.492 -23.616 1.00 97.00 97 TYR A N 1
ATOM 784 C CA . TYR A 1 97 ? 1.203 0.790 -22.844 1.00 97.00 97 TYR A CA 1
ATOM 785 C C . TYR A 1 97 ? 0.469 -0.278 -23.666 1.00 97.00 97 TYR A C 1
ATOM 787 O O . TYR A 1 97 ? -0.748 -0.420 -23.593 1.00 97.00 97 TYR A O 1
ATOM 795 N N . ASP A 1 98 ? 1.223 -1.033 -24.468 1.00 96.75 98 ASP A N 1
ATOM 796 C CA . ASP A 1 98 ? 0.708 -2.185 -25.213 1.00 96.75 98 ASP A CA 1
ATOM 797 C C . ASP A 1 98 ? 0.217 -3.283 -24.250 1.00 96.75 98 ASP A C 1
ATOM 799 O O . ASP A 1 98 ? 0.967 -3.769 -23.400 1.00 96.75 98 ASP A O 1
ATOM 803 N N . LEU A 1 99 ? -1.054 -3.672 -24.378 1.00 97.56 99 LEU A N 1
ATOM 804 C CA . LEU A 1 99 ? -1.724 -4.561 -23.422 1.00 97.56 99 LEU A CA 1
ATOM 805 C C . LEU A 1 99 ? -1.096 -5.957 -23.364 1.00 97.56 99 LEU A C 1
ATOM 807 O O . LEU A 1 99 ? -0.982 -6.544 -22.286 1.00 97.56 99 LEU A O 1
ATOM 811 N N . GLN A 1 100 ? -0.690 -6.505 -24.513 1.00 96.56 100 GLN A N 1
ATOM 812 C CA . GLN A 1 100 ? -0.105 -7.844 -24.577 1.00 96.56 100 GLN A CA 1
ATOM 813 C C . GLN A 1 100 ? 1.288 -7.854 -23.954 1.00 96.56 100 GLN A C 1
ATOM 815 O O . GLN A 1 100 ? 1.621 -8.771 -23.197 1.00 96.56 100 GLN A O 1
ATOM 820 N N . LEU A 1 101 ? 2.077 -6.813 -24.227 1.00 97.81 101 LEU A N 1
ATOM 821 C CA . LEU A 1 101 ? 3.388 -6.634 -23.622 1.00 97.81 101 LEU A CA 1
ATOM 822 C C . LEU A 1 101 ? 3.281 -6.511 -22.099 1.00 97.81 101 LEU A C 1
ATOM 824 O O . LEU A 1 101 ? 3.953 -7.255 -21.388 1.00 97.81 101 LEU A O 1
ATOM 828 N N . TRP A 1 102 ? 2.403 -5.643 -21.589 1.00 98.31 102 TRP A N 1
ATOM 829 C CA . TRP A 1 102 ? 2.226 -5.460 -20.144 1.00 98.31 102 TRP A CA 1
ATOM 830 C C . TRP A 1 102 ? 1.690 -6.706 -19.442 1.00 98.31 102 TRP A C 1
ATOM 832 O O . TRP A 1 102 ? 2.156 -7.031 -18.350 1.00 98.31 102 TRP A O 1
ATOM 842 N N . ASN A 1 103 ? 0.798 -7.468 -20.080 1.00 98.06 103 ASN A N 1
ATOM 843 C CA . ASN A 1 103 ? 0.381 -8.771 -19.563 1.00 98.06 103 ASN A CA 1
ATOM 844 C C . ASN A 1 103 ? 1.584 -9.705 -19.356 1.00 98.06 103 ASN A C 1
ATOM 846 O O . ASN A 1 103 ? 1.724 -10.317 -18.298 1.00 98.06 103 ASN A O 1
ATOM 850 N N . GLY A 1 104 ? 2.477 -9.778 -20.346 1.00 98.12 104 GLY A N 1
ATOM 851 C CA . GLY A 1 104 ? 3.710 -10.555 -20.257 1.00 98.12 104 GLY A CA 1
ATOM 852 C C . GLY A 1 104 ? 4.682 -10.023 -19.201 1.00 98.12 104 GLY A C 1
ATOM 853 O O . GLY A 1 104 ? 5.236 -10.809 -18.429 1.00 98.12 104 GLY A O 1
ATOM 854 N N . LEU A 1 105 ? 4.869 -8.702 -19.125 1.00 98.31 105 LEU A N 1
ATOM 855 C CA . LEU A 1 105 ? 5.764 -8.064 -18.157 1.00 98.31 105 LEU A CA 1
ATOM 856 C C . LEU A 1 105 ? 5.345 -8.372 -16.723 1.00 98.31 105 LEU A C 1
ATOM 858 O O . LEU A 1 105 ? 6.157 -8.880 -15.954 1.00 98.31 105 LEU A O 1
ATOM 862 N N . LEU A 1 106 ? 4.076 -8.147 -16.378 1.00 98.31 106 LEU A N 1
ATOM 863 C CA . LEU A 1 106 ? 3.562 -8.428 -15.036 1.00 98.31 106 LEU A CA 1
ATOM 864 C C . LEU A 1 106 ? 3.714 -9.913 -14.673 1.00 98.31 106 LEU A C 1
ATOM 866 O O . LEU A 1 106 ? 4.122 -10.238 -13.557 1.00 98.31 106 LEU A O 1
ATOM 870 N N . GLN A 1 107 ? 3.470 -10.816 -15.630 1.00 97.75 107 GLN A N 1
ATOM 871 C CA . GLN A 1 107 ? 3.701 -12.252 -15.453 1.00 97.75 107 GLN A CA 1
ATOM 872 C C . GLN A 1 107 ? 5.164 -12.580 -15.149 1.00 97.75 107 GLN A C 1
ATOM 874 O O . GLN A 1 107 ? 5.440 -13.328 -14.211 1.00 97.75 107 GLN A O 1
ATOM 879 N N . LYS A 1 108 ? 6.106 -12.037 -15.927 1.00 98.06 108 LYS A N 1
ATOM 880 C CA . LYS A 1 108 ? 7.538 -12.315 -15.757 1.00 98.06 108 LYS A CA 1
ATOM 881 C C . LYS A 1 108 ? 8.107 -11.677 -14.497 1.00 98.06 108 LYS A C 1
ATOM 883 O O . LYS A 1 108 ? 8.834 -12.352 -13.780 1.00 98.06 108 LYS A O 1
ATOM 888 N N . LEU A 1 109 ? 7.756 -10.428 -14.190 1.00 98.06 109 LEU A N 1
ATOM 889 C CA . LEU A 1 109 ? 8.186 -9.749 -12.962 1.00 98.06 109 LEU A CA 1
ATOM 890 C C . LEU A 1 109 ? 7.758 -10.528 -11.716 1.00 98.06 109 LEU A C 1
ATOM 892 O O . LEU A 1 109 ? 8.558 -10.725 -10.799 1.00 98.06 109 LEU A O 1
ATOM 896 N N . LEU A 1 110 ? 6.519 -11.028 -11.714 1.00 96.00 110 LEU A N 1
ATOM 897 C CA . LEU A 1 110 ? 6.036 -11.919 -10.668 1.00 96.00 110 LEU A CA 1
ATOM 898 C C . LEU A 1 110 ? 6.783 -13.263 -10.675 1.00 96.00 110 LEU A C 1
ATOM 900 O O . LEU A 1 110 ? 7.197 -13.732 -9.619 1.00 96.00 110 LEU A O 1
ATOM 904 N N . GLY A 1 111 ? 6.978 -13.875 -11.847 1.00 96.69 111 GLY A N 1
ATOM 905 C CA . GLY A 1 111 ? 7.675 -15.158 -11.999 1.00 96.69 111 GLY A CA 1
ATOM 906 C C . GLY A 1 111 ? 9.141 -15.132 -11.550 1.00 96.69 111 GLY A C 1
ATOM 907 O O . GLY A 1 111 ? 9.633 -16.123 -11.022 1.00 96.69 111 GLY A O 1
ATOM 908 N N . PHE A 1 112 ? 9.819 -13.990 -11.685 1.00 97.12 112 PHE A N 1
ATOM 909 C CA . PHE A 1 112 ? 11.168 -13.756 -11.157 1.00 97.12 112 PHE A CA 1
ATOM 910 C C . PHE A 1 112 ? 11.187 -13.324 -9.684 1.00 97.12 112 PHE A C 1
ATOM 912 O O . PHE A 1 112 ? 12.245 -12.974 -9.166 1.00 97.12 112 PHE A O 1
ATOM 919 N N . ASN A 1 113 ? 10.035 -13.330 -9.007 1.00 95.19 113 ASN A N 1
ATOM 920 C CA . ASN A 1 113 ? 9.882 -12.936 -7.608 1.00 95.19 113 ASN A CA 1
ATOM 921 C C . ASN A 1 113 ? 10.388 -11.510 -7.303 1.00 95.19 113 ASN A C 1
ATOM 923 O O . ASN A 1 113 ? 10.900 -11.226 -6.221 1.00 95.19 113 ASN A O 1
ATOM 927 N N . MET A 1 114 ? 10.237 -10.576 -8.248 1.00 96.00 114 MET A N 1
ATOM 928 C CA . MET A 1 114 ? 10.699 -9.191 -8.096 1.00 96.00 114 MET A CA 1
ATOM 929 C C . MET A 1 114 ? 9.682 -8.325 -7.333 1.00 96.00 114 MET A C 1
ATOM 931 O O . MET A 1 114 ? 9.372 -7.218 -7.762 1.00 96.00 114 MET A O 1
ATOM 935 N N . ILE A 1 115 ? 9.140 -8.816 -6.214 1.00 94.88 115 ILE A N 1
ATOM 936 C CA . ILE A 1 115 ? 7.972 -8.228 -5.528 1.00 94.88 115 ILE A CA 1
ATOM 937 C C . ILE A 1 115 ? 8.137 -6.738 -5.177 1.00 94.88 115 ILE A C 1
ATOM 939 O O . ILE A 1 115 ? 7.251 -5.963 -5.545 1.00 94.88 115 ILE A O 1
ATOM 943 N N . PRO A 1 116 ? 9.251 -6.278 -4.567 1.00 94.50 116 PRO A N 1
ATOM 944 C CA . PRO A 1 116 ? 9.402 -4.859 -4.235 1.00 94.50 116 PRO A CA 1
ATOM 945 C C . PRO A 1 116 ? 9.437 -3.961 -5.475 1.00 94.50 116 PRO A C 1
ATOM 947 O O . PRO A 1 116 ? 8.946 -2.836 -5.458 1.00 94.50 116 PRO A O 1
ATOM 950 N N . TYR A 1 117 ? 10.016 -4.458 -6.570 1.00 97.12 117 TYR A N 1
ATOM 951 C CA . TYR A 1 117 ? 10.060 -3.731 -7.832 1.00 97.12 117 TYR A CA 1
ATOM 952 C C . TYR A 1 117 ? 8.699 -3.751 -8.535 1.00 97.12 117 TYR A C 1
ATOM 954 O O . TYR A 1 117 ? 8.232 -2.708 -8.979 1.00 97.12 117 TYR A O 1
ATOM 962 N N . LEU A 1 118 ? 8.027 -4.905 -8.564 1.00 97.81 118 LEU A N 1
ATOM 963 C CA . LEU A 1 118 ? 6.690 -5.052 -9.129 1.00 97.81 118 LEU A CA 1
ATOM 964 C C . LEU A 1 118 ? 5.688 -4.118 -8.441 1.00 97.81 118 LEU A C 1
ATOM 966 O O . LEU A 1 118 ? 4.891 -3.503 -9.138 1.00 97.81 118 LEU A O 1
ATOM 970 N N . ARG A 1 119 ? 5.766 -3.936 -7.115 1.00 97.00 119 ARG A N 1
ATOM 971 C CA . ARG A 1 119 ? 4.943 -2.947 -6.397 1.00 97.00 119 ARG A CA 1
ATOM 972 C C . ARG A 1 119 ? 5.152 -1.534 -6.949 1.00 97.00 119 ARG A C 1
ATOM 974 O O . ARG A 1 119 ? 4.184 -0.891 -7.328 1.00 97.00 119 ARG A O 1
ATOM 981 N N . LYS A 1 120 ? 6.407 -1.088 -7.097 1.00 97.00 120 LYS A N 1
ATOM 982 C CA . LYS A 1 120 ? 6.728 0.234 -7.678 1.00 97.00 120 LYS A CA 1
ATOM 983 C C . LYS A 1 120 ? 6.189 0.387 -9.098 1.00 97.00 120 LYS A C 1
ATOM 985 O O . LYS A 1 120 ? 5.656 1.437 -9.441 1.00 97.00 120 LYS A O 1
ATOM 990 N N . VAL A 1 121 ? 6.322 -0.662 -9.909 1.00 98.06 121 VAL A N 1
ATOM 991 C CA . VAL A 1 121 ? 5.800 -0.689 -11.280 1.00 98.06 121 VAL A CA 1
ATOM 992 C C . VAL A 1 121 ? 4.281 -0.549 -11.272 1.00 98.06 121 VAL A C 1
ATOM 994 O O . VAL A 1 121 ? 3.765 0.305 -11.983 1.00 98.06 121 VAL A O 1
ATOM 997 N N . LEU A 1 122 ? 3.578 -1.329 -10.446 1.00 98.06 122 LEU A N 1
ATOM 998 C CA . LEU A 1 122 ? 2.121 -1.283 -10.302 1.00 98.06 122 LEU A CA 1
ATOM 999 C C . LEU A 1 122 ? 1.626 0.095 -9.842 1.00 98.06 122 LEU A C 1
ATOM 1001 O O . LEU A 1 122 ? 0.704 0.634 -10.453 1.00 98.06 122 LEU A O 1
ATOM 1005 N N . THR A 1 123 ? 2.276 0.706 -8.847 1.00 96.81 123 THR A N 1
ATOM 1006 C CA . THR A 1 123 ? 1.970 2.078 -8.415 1.00 96.81 123 THR A CA 1
ATOM 1007 C C . THR A 1 123 ? 2.185 3.074 -9.561 1.00 96.81 123 THR A C 1
ATOM 1009 O O . THR A 1 123 ? 1.324 3.919 -9.800 1.00 96.81 123 THR A O 1
ATOM 1012 N N . ALA A 1 124 ? 3.269 2.949 -10.338 1.00 97.06 124 ALA A N 1
ATOM 1013 C CA . ALA A 1 124 ? 3.548 3.840 -11.471 1.00 97.06 124 ALA A CA 1
ATOM 1014 C C . ALA A 1 124 ? 2.503 3.735 -12.598 1.00 97.06 124 ALA A C 1
ATOM 1016 O O . ALA A 1 124 ? 2.160 4.743 -13.215 1.00 97.06 124 ALA A O 1
ATOM 1017 N N . ILE A 1 125 ? 1.970 2.536 -12.850 1.00 97.12 125 ILE A N 1
ATOM 1018 C CA . ILE A 1 125 ? 0.950 2.310 -13.886 1.00 97.12 125 ILE A CA 1
ATOM 1019 C C . ILE A 1 125 ? -0.493 2.409 -13.374 1.00 97.12 125 ILE A C 1
ATOM 1021 O O . ILE A 1 125 ? -1.422 2.266 -14.166 1.00 97.12 125 ILE A O 1
ATOM 1025 N N . SER A 1 126 ? -0.705 2.670 -12.081 1.00 95.88 126 SER A N 1
ATOM 1026 C CA . SER A 1 126 ? -2.038 2.733 -11.459 1.00 95.88 126 SER A CA 1
ATOM 1027 C C . SER A 1 126 ? -2.968 3.743 -12.143 1.00 95.88 126 SER A C 1
ATOM 1029 O O . SER A 1 126 ? -4.137 3.449 -12.373 1.00 95.88 126 SER A O 1
ATOM 1031 N N . SER A 1 127 ? -2.430 4.893 -12.561 1.00 95.44 127 SER A N 1
ATOM 1032 C CA . SER A 1 127 ? -3.167 5.958 -13.260 1.00 95.44 127 SER A CA 1
ATOM 1033 C C . SER A 1 127 ? -3.444 5.671 -14.746 1.00 95.44 127 SER A C 1
ATOM 1035 O O . SER A 1 127 ? -4.170 6.419 -15.409 1.00 95.44 127 SER A O 1
ATOM 1037 N N . ILE A 1 128 ? -2.893 4.584 -15.294 1.00 96.75 128 ILE A N 1
ATOM 1038 C CA . ILE A 1 128 ? -3.037 4.208 -16.702 1.00 96.75 128 ILE A CA 1
ATOM 1039 C C . ILE A 1 128 ? -4.213 3.239 -16.851 1.00 96.75 128 ILE A C 1
ATOM 1041 O O . ILE A 1 128 ? -4.052 2.022 -16.918 1.00 96.75 128 ILE A O 1
ATOM 1045 N N . HIS A 1 129 ? -5.417 3.801 -16.928 1.00 95.56 129 HIS A N 1
ATOM 1046 C CA . HIS A 1 129 ? -6.688 3.067 -16.965 1.00 95.56 129 HIS A CA 1
ATOM 1047 C C . HIS A 1 129 ? -6.770 1.993 -18.063 1.00 95.56 129 HIS A C 1
ATOM 1049 O O . HIS A 1 129 ? -7.376 0.944 -17.862 1.00 95.56 129 HIS A O 1
ATOM 1055 N N . SER A 1 130 ? -6.123 2.202 -19.217 1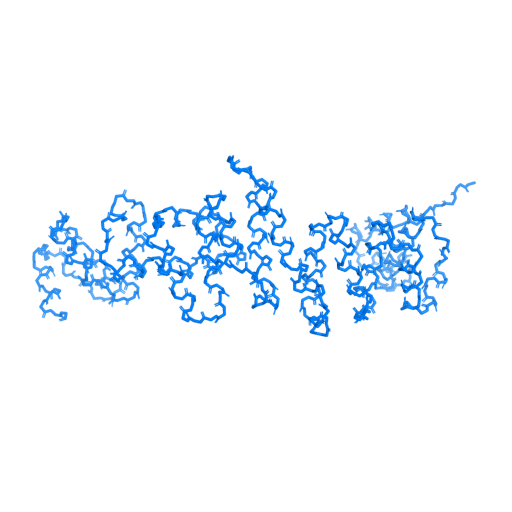.00 95.56 130 SER A N 1
ATOM 1056 C CA . SER A 1 130 ? -6.092 1.201 -20.291 1.00 95.56 130 SER A CA 1
ATOM 1057 C C . SER A 1 130 ? -5.399 -0.098 -19.881 1.00 95.56 130 SER A C 1
ATOM 1059 O O . SER A 1 130 ? -5.684 -1.130 -20.479 1.00 95.56 130 SER A O 1
ATOM 1061 N N . LEU A 1 131 ? -4.518 -0.081 -18.876 1.00 97.06 131 LEU A N 1
ATOM 1062 C CA . LEU A 1 131 ? -3.837 -1.275 -18.380 1.00 97.06 131 LEU A CA 1
ATOM 1063 C C . LEU A 1 131 ? -4.663 -2.066 -17.367 1.00 97.06 131 LEU A C 1
ATOM 1065 O O . LEU A 1 131 ? -4.331 -3.218 -17.111 1.00 97.06 131 LEU A O 1
ATOM 1069 N N . TRP A 1 132 ? -5.755 -1.518 -16.829 1.00 95.56 132 TRP A N 1
ATOM 1070 C CA . TRP A 1 132 ? -6.575 -2.236 -15.846 1.00 95.56 132 TRP A CA 1
ATOM 1071 C C . TRP A 1 132 ? -7.247 -3.474 -16.452 1.00 95.56 132 TRP A C 1
ATOM 1073 O O . TRP A 1 132 ? -7.444 -4.471 -15.767 1.00 95.56 132 TRP A O 1
ATOM 1083 N N . GLN A 1 133 ? -7.516 -3.452 -17.762 1.00 94.38 133 GLN A N 1
ATOM 1084 C CA . GLN A 1 133 ? -8.066 -4.594 -18.503 1.00 94.38 133 GLN A CA 1
ATOM 1085 C C . GLN A 1 133 ? -7.045 -5.716 -18.764 1.00 94.38 133 GLN A C 1
ATOM 1087 O O . GLN A 1 133 ? -7.397 -6.757 -19.319 1.00 94.38 133 GLN A O 1
ATOM 1092 N N . VAL A 1 134 ? -5.764 -5.513 -18.430 1.00 96.38 134 VAL A N 1
ATOM 1093 C CA . VAL A 1 134 ? -4.741 -6.550 -18.585 1.00 96.38 134 VAL A CA 1
ATOM 1094 C C . VAL A 1 134 ? -5.067 -7.700 -17.623 1.00 96.38 134 VAL A C 1
ATOM 1096 O O . VAL A 1 134 ? -5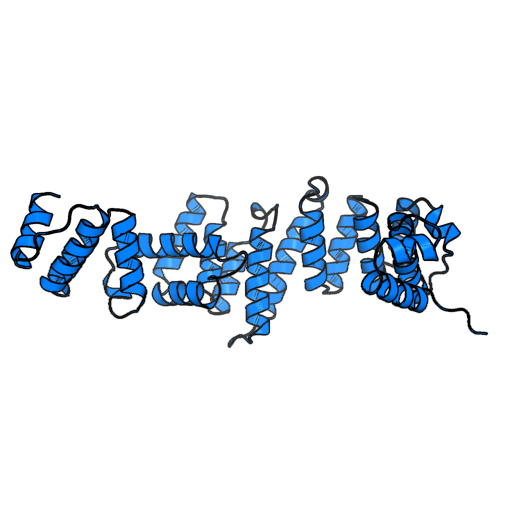.118 -7.472 -16.416 1.00 96.38 134 VAL A O 1
ATOM 1099 N N . PRO A 1 135 ? -5.215 -8.955 -18.096 1.00 93.06 135 PRO A N 1
ATOM 1100 C CA . PRO A 1 135 ? -5.664 -10.064 -17.247 1.00 93.06 135 PRO A CA 1
ATOM 1101 C C . PRO A 1 135 ? -4.806 -10.310 -15.998 1.00 93.06 135 PRO A C 1
ATOM 1103 O O . PRO A 1 135 ? -5.304 -10.768 -14.973 1.00 93.06 135 PRO A O 1
ATOM 1106 N N . TYR A 1 136 ? -3.503 -10.023 -16.071 1.00 95.25 136 TYR A N 1
ATOM 1107 C CA . TYR A 1 136 ? -2.592 -10.159 -14.933 1.00 95.25 136 TYR A CA 1
ATOM 1108 C C . TYR A 1 136 ? -2.505 -8.928 -14.027 1.00 95.25 136 TYR A C 1
ATOM 1110 O O . TYR A 1 136 ? -1.758 -8.978 -13.055 1.00 95.25 136 TYR A O 1
ATOM 1118 N N . PHE A 1 137 ? -3.234 -7.845 -14.300 1.00 96.88 137 PHE A N 1
ATOM 1119 C CA . PHE A 1 137 ? -3.141 -6.604 -13.533 1.00 96.88 137 PHE A CA 1
ATOM 1120 C C . PHE A 1 137 ? -3.633 -6.776 -12.091 1.00 96.88 137 PHE A C 1
ATOM 1122 O 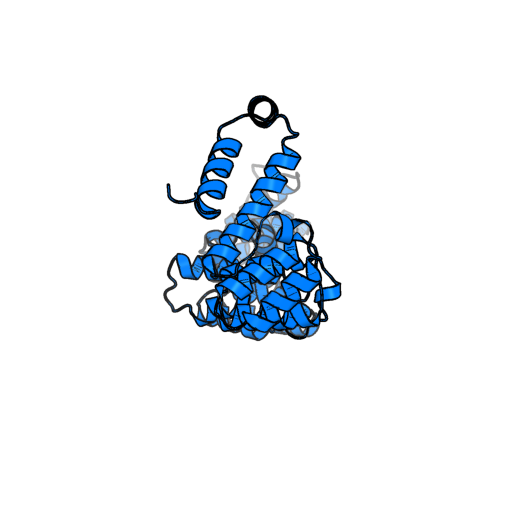O . PHE A 1 137 ? -2.842 -6.651 -11.155 1.00 96.88 137 PHE A O 1
ATOM 1129 N N . SER A 1 138 ? -4.899 -7.163 -11.904 1.00 95.62 138 SER A N 1
ATOM 1130 C CA . SER A 1 138 ? -5.464 -7.452 -10.576 1.00 95.62 138 SER A CA 1
ATOM 1131 C C . SER A 1 138 ? -4.721 -8.601 -9.887 1.00 95.62 138 SER A C 1
ATOM 1133 O O . SER A 1 138 ? -4.379 -8.519 -8.709 1.00 95.62 138 SER A O 1
ATOM 1135 N N . LYS A 1 139 ? -4.349 -9.643 -10.644 1.00 96.06 139 LYS A N 1
ATOM 1136 C CA . LYS A 1 139 ? -3.546 -10.763 -10.133 1.00 96.06 139 LYS A CA 1
ATOM 1137 C C . LYS A 1 139 ? -2.172 -10.317 -9.627 1.00 96.06 139 LYS A C 1
ATOM 1139 O O . LYS A 1 139 ? -1.707 -10.837 -8.617 1.00 96.06 139 LYS A O 1
ATOM 1144 N N . ALA A 1 140 ? -1.505 -9.383 -10.300 1.00 97.62 140 ALA A N 1
ATOM 1145 C CA . ALA A 1 140 ? -0.222 -8.855 -9.852 1.00 97.62 140 ALA A CA 1
ATOM 1146 C C . ALA A 1 140 ? -0.383 -8.073 -8.542 1.00 97.62 140 ALA A C 1
ATOM 1148 O O . ALA A 1 140 ? 0.366 -8.350 -7.606 1.00 97.62 140 ALA A O 1
ATOM 1149 N N . TRP A 1 141 ? -1.400 -7.204 -8.438 1.00 97.81 141 TRP A N 1
ATOM 1150 C CA . TRP A 1 141 ? -1.766 -6.517 -7.190 1.00 97.81 141 TRP A CA 1
ATOM 1151 C C . TRP A 1 141 ? -2.039 -7.499 -6.044 1.00 97.81 141 TRP A C 1
ATOM 1153 O O . TRP A 1 141 ? -1.410 -7.403 -4.990 1.00 97.81 141 TRP A O 1
ATOM 1163 N N . GLN A 1 142 ? -2.869 -8.522 -6.274 1.00 97.19 142 GLN A N 1
ATOM 1164 C CA . GLN A 1 142 ? -3.138 -9.569 -5.284 1.00 97.19 142 GLN A CA 1
ATOM 1165 C C . GLN A 1 142 ? -1.841 -10.218 -4.783 1.00 97.19 142 GLN A C 1
ATOM 1167 O O . GLN A 1 142 ? -1.673 -10.465 -3.590 1.00 97.19 142 GLN A O 1
ATOM 1172 N N . ARG A 1 143 ? -0.896 -10.503 -5.685 1.00 96.69 143 ARG A N 1
ATOM 1173 C CA . ARG A 1 143 ? 0.346 -11.201 -5.333 1.00 96.69 143 ARG A CA 1
ATOM 1174 C C . ARG A 1 143 ? 1.356 -10.308 -4.622 1.00 96.69 143 ARG A C 1
ATOM 1176 O O . ARG A 1 143 ? 2.001 -10.803 -3.703 1.00 96.69 143 ARG A O 1
ATOM 1183 N N . VAL A 1 144 ? 1.488 -9.029 -4.979 1.00 97.00 144 VAL A N 1
ATOM 1184 C CA . VAL A 1 144 ? 2.391 -8.118 -4.244 1.00 97.00 144 VAL A CA 1
ATOM 1185 C C . VAL A 1 144 ? 1.916 -7.836 -2.820 1.00 97.00 144 VAL A C 1
ATOM 1187 O O . VAL A 1 144 ? 2.749 -7.547 -1.962 1.00 97.00 144 VAL A O 1
ATOM 1190 N N . VAL A 1 145 ? 0.608 -7.960 -2.571 1.00 97.12 145 VAL A N 1
ATOM 1191 C CA . VAL A 1 145 ? 0.008 -7.909 -1.232 1.00 97.12 145 VAL A CA 1
ATOM 1192 C C . VAL A 1 145 ? 0.215 -9.232 -0.492 1.00 97.12 145 VAL A C 1
ATOM 1194 O O . VAL A 1 145 ? 0.639 -9.237 0.654 1.00 97.12 145 VAL A O 1
ATOM 1197 N N . GLN A 1 146 ? -0.051 -10.373 -1.133 1.00 96.25 146 GLN A N 1
ATOM 1198 C CA . GLN A 1 146 ? -0.039 -11.671 -0.448 1.00 96.25 146 GLN A CA 1
ATOM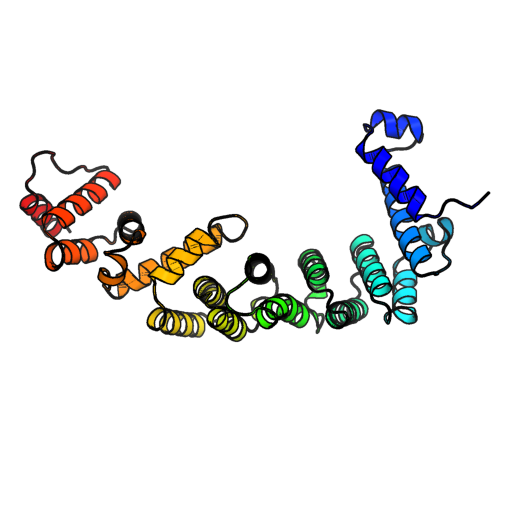 1199 C C . GLN A 1 146 ? 1.351 -12.260 -0.203 1.00 96.25 146 GLN A C 1
ATOM 1201 O O . GLN A 1 146 ? 1.544 -12.942 0.797 1.00 96.25 146 GLN A O 1
ATOM 1206 N N . VAL A 1 147 ? 2.310 -12.093 -1.123 1.00 96.25 147 VAL A N 1
ATOM 1207 C CA . VAL A 1 147 ? 3.616 -12.772 -1.015 1.00 96.25 147 VAL A CA 1
ATOM 1208 C C . VAL A 1 147 ? 4.353 -12.419 0.283 1.00 96.25 147 VAL A C 1
ATOM 1210 O O . VAL A 1 147 ? 4.839 -13.353 0.925 1.00 96.25 147 VAL A O 1
ATOM 1213 N N . PRO A 1 148 ? 4.406 -11.147 0.726 1.00 95.62 148 PRO A N 1
ATOM 1214 C CA . PRO A 1 148 ? 5.025 -10.825 2.006 1.00 95.62 148 PRO A CA 1
ATOM 1215 C C . PRO A 1 148 ? 4.309 -11.464 3.199 1.00 95.62 148 PRO A C 1
ATOM 1217 O O . PRO A 1 148 ? 4.968 -12.020 4.072 1.00 95.62 148 PRO A O 1
ATOM 1220 N N . LEU A 1 149 ? 2.972 -11.482 3.192 1.00 97.06 149 LEU A N 1
ATOM 1221 C CA . LEU A 1 149 ? 2.172 -12.093 4.260 1.00 97.06 149 LEU A CA 1
ATOM 1222 C C . LEU A 1 149 ? 2.377 -13.611 4.337 1.00 97.06 149 LEU A C 1
ATOM 1224 O O . LEU A 1 149 ? 2.491 -14.172 5.419 1.00 97.06 149 LEU A O 1
ATOM 1228 N N . LEU A 1 150 ? 2.471 -14.278 3.185 1.00 95.44 150 LEU A N 1
ATOM 1229 C CA . LEU A 1 150 ? 2.723 -15.720 3.097 1.00 95.44 150 LEU A CA 1
ATOM 1230 C C . LEU A 1 150 ? 4.156 -16.109 3.481 1.00 95.44 150 LEU A C 1
ATOM 1232 O O . LEU A 1 150 ? 4.397 -17.258 3.838 1.00 95.44 150 LEU A O 1
ATOM 1236 N N . SER A 1 151 ? 5.103 -15.179 3.354 1.00 94.06 151 SER A N 1
ATOM 1237 C CA . SER A 1 151 ? 6.518 -15.407 3.676 1.00 94.06 151 SER A CA 1
ATOM 1238 C C . SER A 1 151 ? 6.855 -15.043 5.125 1.00 94.06 151 SER A C 1
ATOM 1240 O O . SER A 1 151 ? 7.943 -15.361 5.604 1.00 94.06 151 SER A O 1
ATOM 1242 N N . ALA A 1 152 ? 5.950 -14.344 5.812 1.00 95.94 152 ALA A N 1
ATOM 1243 C CA . ALA A 1 152 ? 6.109 -13.950 7.198 1.00 95.94 152 ALA A CA 1
ATOM 1244 C C . ALA A 1 152 ? 5.817 -15.116 8.156 1.00 95.94 152 ALA A C 1
ATOM 1246 O O . ALA A 1 152 ? 5.058 -16.034 7.850 1.00 95.94 152 ALA A O 1
ATOM 1247 N N . SER A 1 153 ? 6.430 -15.071 9.336 1.00 93.81 153 SER A N 1
ATOM 1248 C CA . SER A 1 153 ? 6.301 -16.099 10.369 1.00 93.81 153 SER A CA 1
ATOM 1249 C C . SER A 1 153 ? 6.273 -15.447 11.743 1.00 93.81 153 SER A C 1
ATOM 1251 O O . SER A 1 153 ? 7.078 -14.553 11.992 1.00 93.81 153 SER A O 1
ATOM 1253 N N . CYS A 1 154 ? 5.405 -15.908 12.641 1.00 91.38 154 CYS A N 1
ATOM 1254 C CA . CYS A 1 154 ? 5.371 -15.396 14.010 1.00 91.38 154 CYS A CA 1
ATOM 1255 C C . CYS A 1 154 ? 6.491 -16.005 14.879 1.00 91.38 154 CYS A C 1
ATOM 1257 O O . CYS A 1 154 ? 6.753 -17.206 14.768 1.00 91.38 154 CYS A O 1
ATOM 1259 N N . PRO A 1 155 ? 7.114 -15.217 15.777 1.00 93.31 155 PRO A N 1
ATOM 1260 C CA . PRO A 1 155 ? 6.937 -13.769 15.947 1.00 93.31 155 PRO A CA 1
ATOM 1261 C C . PRO A 1 155 ? 7.561 -12.970 14.787 1.00 93.31 155 PRO A C 1
ATOM 1263 O O . PRO A 1 155 ? 8.629 -13.324 14.291 1.00 93.31 155 PRO A O 1
ATOM 1266 N N . LEU A 1 156 ? 6.897 -11.883 14.374 1.00 95.12 156 LEU A N 1
ATOM 1267 C CA . LEU A 1 156 ? 7.328 -11.062 13.239 1.00 95.12 156 LEU A CA 1
ATOM 1268 C C . LEU A 1 156 ? 8.637 -10.319 13.535 1.00 95.12 156 LEU A C 1
ATOM 1270 O O . LEU A 1 156 ? 8.768 -9.639 14.554 1.00 95.12 156 LEU A O 1
ATOM 1274 N N . SER A 1 157 ? 9.586 -10.374 12.599 1.00 96.25 157 SER A N 1
ATOM 1275 C CA . SER A 1 157 ? 10.747 -9.483 12.618 1.00 96.25 157 SER A CA 1
ATOM 1276 C C . SER A 1 157 ? 10.352 -8.042 12.242 1.00 96.25 157 SER A C 1
ATOM 1278 O O . SER A 1 157 ? 9.350 -7.837 11.549 1.00 96.25 157 SER A O 1
ATOM 1280 N N . PRO A 1 158 ? 11.158 -7.019 12.599 1.00 94.62 158 PRO A N 1
ATOM 1281 C CA . PRO A 1 158 ? 10.888 -5.636 12.194 1.00 94.62 158 PRO A CA 1
ATOM 1282 C C . PRO A 1 158 ? 10.758 -5.451 10.674 1.00 94.62 158 PRO A C 1
ATOM 1284 O O . PRO A 1 158 ? 9.937 -4.660 10.213 1.00 94.62 158 PRO A O 1
ATOM 1287 N N . SER A 1 159 ? 11.528 -6.206 9.881 1.00 95.12 159 SER A N 1
ATOM 1288 C CA . SER A 1 159 ? 11.429 -6.163 8.419 1.00 95.12 159 SER A CA 1
ATOM 1289 C C . SER A 1 159 ? 10.137 -6.807 7.914 1.00 95.12 159 SER A C 1
ATOM 1291 O O . SER A 1 159 ? 9.486 -6.242 7.044 1.00 95.12 159 SER A O 1
ATOM 1293 N N . GLN A 1 160 ? 9.722 -7.942 8.491 1.00 96.00 160 GLN A N 1
ATOM 1294 C CA . GLN A 1 160 ? 8.459 -8.595 8.131 1.00 96.00 160 GLN A CA 1
ATOM 1295 C C . GLN A 1 160 ? 7.252 -7.717 8.479 1.00 96.00 160 GLN A C 1
ATOM 1297 O O . GLN A 1 160 ? 6.307 -7.638 7.699 1.00 96.00 160 GLN A O 1
ATOM 1302 N N . LEU A 1 161 ? 7.290 -7.020 9.618 1.00 95.50 161 LEU A N 1
ATOM 1303 C CA . LEU A 1 161 ? 6.253 -6.060 9.989 1.00 95.50 161 LEU A CA 1
ATOM 1304 C C . LEU A 1 161 ? 6.201 -4.878 9.009 1.00 95.50 161 LEU A C 1
ATOM 1306 O O . LEU A 1 161 ? 5.122 -4.507 8.555 1.00 95.50 161 LEU A O 1
ATOM 1310 N N . SER A 1 162 ? 7.360 -4.334 8.627 1.00 94.50 162 SER A N 1
ATOM 1311 C CA . SER A 1 162 ? 7.456 -3.301 7.588 1.00 94.50 162 SER A CA 1
ATOM 1312 C C . SER A 1 162 ? 6.830 -3.778 6.273 1.00 94.50 162 SER A C 1
ATOM 1314 O O . SER A 1 162 ? 6.018 -3.075 5.677 1.00 94.50 162 SER A O 1
ATOM 1316 N N . ASP A 1 163 ? 7.132 -5.004 5.851 1.00 95.19 163 ASP A N 1
ATOM 1317 C CA . ASP A 1 163 ? 6.551 -5.600 4.649 1.00 95.19 163 ASP A CA 1
ATOM 1318 C C . ASP A 1 163 ? 5.026 -5.814 4.759 1.00 95.19 163 ASP A C 1
ATOM 1320 O O . ASP A 1 163 ? 4.300 -5.676 3.767 1.00 95.19 163 ASP A O 1
ATOM 1324 N N . CYS A 1 164 ? 4.517 -6.110 5.959 1.00 96.06 164 CYS A N 1
ATOM 1325 C CA . CYS A 1 164 ? 3.084 -6.193 6.248 1.00 96.06 164 CYS A CA 1
ATOM 1326 C C . CYS A 1 164 ? 2.396 -4.824 6.131 1.00 96.06 164 CYS A C 1
ATOM 1328 O O . CYS A 1 164 ? 1.302 -4.747 5.564 1.00 96.06 164 CYS A O 1
ATOM 1330 N N . CYS A 1 165 ? 3.038 -3.750 6.605 1.00 94.81 165 CYS A N 1
ATOM 1331 C CA . CYS A 1 165 ? 2.563 -2.373 6.435 1.00 94.81 165 CYS A CA 1
ATOM 1332 C C . CYS A 1 165 ? 2.509 -1.976 4.964 1.00 94.81 165 CYS A C 1
ATOM 1334 O O . CYS A 1 165 ? 1.475 -1.518 4.481 1.00 94.81 165 CYS A O 1
ATOM 1336 N N . GLU A 1 166 ? 3.587 -2.234 4.232 1.00 94.88 166 GLU A N 1
ATOM 1337 C CA . GLU A 1 166 ? 3.663 -1.970 2.799 1.00 94.88 166 GLU A CA 1
ATOM 1338 C C . GLU A 1 166 ? 2.620 -2.759 1.993 1.00 94.88 166 GLU A C 1
ATOM 1340 O O . GLU A 1 166 ? 2.136 -2.292 0.963 1.00 94.88 166 GLU A O 1
ATOM 1345 N N . SER A 1 167 ? 2.243 -3.952 2.458 1.00 96.75 167 SER A N 1
ATOM 1346 C CA . SER A 1 167 ? 1.174 -4.740 1.837 1.00 96.75 167 SER A CA 1
ATOM 1347 C C . SER A 1 167 ? -0.195 -4.076 2.018 1.00 96.75 167 SER A C 1
ATOM 1349 O O . SER A 1 167 ? -0.973 -4.044 1.069 1.00 96.75 167 SER A O 1
ATOM 1351 N N . LEU A 1 168 ? -0.471 -3.472 3.180 1.00 96.00 168 LEU A N 1
ATOM 1352 C CA . LEU A 1 168 ? -1.705 -2.711 3.401 1.00 96.00 168 LEU A CA 1
ATOM 1353 C C . LEU A 1 168 ? -1.709 -1.397 2.608 1.00 96.00 168 LEU A C 1
ATOM 1355 O O . LEU A 1 168 ? -2.732 -1.034 2.036 1.00 96.00 168 LEU A O 1
ATOM 1359 N N . ILE A 1 169 ? -0.568 -0.711 2.513 1.00 94.94 169 ILE A N 1
ATOM 1360 C CA . ILE A 1 169 ? -0.421 0.480 1.662 1.00 94.94 169 ILE A CA 1
ATOM 1361 C C . ILE A 1 169 ? -0.700 0.123 0.198 1.00 94.94 169 ILE A C 1
ATOM 1363 O O . ILE A 1 169 ? -1.484 0.803 -0.458 1.00 94.94 169 ILE A O 1
ATOM 1367 N N . ALA A 1 170 ? -0.155 -0.992 -0.296 1.00 95.75 170 ALA A N 1
ATOM 1368 C CA . ALA A 1 170 ? -0.421 -1.463 -1.653 1.00 95.75 170 ALA A CA 1
ATOM 1369 C C . ALA A 1 170 ? -1.914 -1.751 -1.901 1.00 95.75 170 ALA A C 1
ATOM 1371 O O . ALA A 1 170 ? -2.400 -1.519 -3.003 1.00 95.75 170 ALA A O 1
ATOM 1372 N N . ILE A 1 171 ? -2.659 -2.218 -0.893 1.00 95.56 171 ILE A N 1
ATOM 1373 C CA . ILE A 1 171 ? -4.119 -2.365 -0.995 1.00 95.56 171 ILE A CA 1
ATOM 1374 C C . ILE A 1 171 ? -4.795 -0.999 -1.173 1.00 95.56 171 ILE A C 1
ATOM 1376 O O . ILE A 1 171 ? -5.673 -0.868 -2.023 1.00 95.56 171 ILE A O 1
ATOM 1380 N N . LEU A 1 172 ? -4.392 0.008 -0.392 1.00 93.12 172 LEU A N 1
ATOM 1381 C CA . LEU A 1 172 ? -4.956 1.362 -0.453 1.00 93.12 172 LEU A CA 1
ATOM 1382 C C . LEU A 1 172 ? -4.632 2.082 -1.773 1.00 93.12 172 LEU A C 1
ATOM 1384 O O . LEU A 1 172 ? -5.415 2.912 -2.224 1.00 93.12 172 LEU A O 1
ATOM 1388 N N . GLU A 1 173 ? -3.496 1.760 -2.393 1.00 93.38 173 GLU A N 1
ATOM 1389 C CA . GLU A 1 173 ? -3.080 2.294 -3.698 1.00 93.38 173 GLU A CA 1
ATOM 1390 C C . GLU A 1 173 ? -3.654 1.515 -4.893 1.00 93.38 173 GLU A C 1
ATOM 1392 O O . GLU A 1 173 ? -3.576 1.985 -6.030 1.00 93.38 173 GLU A O 1
ATOM 1397 N N . CYS A 1 174 ? -4.214 0.323 -4.665 1.00 95.56 174 CYS A N 1
ATOM 1398 C CA . CYS A 1 174 ? -4.705 -0.546 -5.727 1.00 95.56 174 CYS A CA 1
ATOM 1399 C C . CYS A 1 174 ? -5.971 0.048 -6.375 1.00 95.56 174 CYS A C 1
ATOM 1401 O O . CYS A 1 174 ? -7.009 0.140 -5.715 1.00 95.56 174 CYS A O 1
ATOM 1403 N N . PRO A 1 175 ? -5.952 0.378 -7.681 1.00 95.12 175 PRO A N 1
ATOM 1404 C CA . PRO A 1 175 ? -7.112 0.965 -8.353 1.00 95.12 175 PRO A CA 1
ATOM 1405 C C . PRO A 1 175 ? -8.229 -0.048 -8.652 1.00 95.12 175 PRO A C 1
ATOM 1407 O O . PRO A 1 175 ? -9.329 0.340 -9.027 1.00 95.12 175 PRO A O 1
ATOM 1410 N N . VAL A 1 176 ? -7.942 -1.344 -8.505 1.00 93.50 176 VAL A N 1
ATOM 1411 C CA . VAL A 1 176 ? -8.869 -2.465 -8.732 1.00 93.50 176 VAL A CA 1
ATOM 1412 C C . VAL A 1 176 ? -9.043 -3.277 -7.447 1.00 93.50 176 VAL A C 1
ATOM 1414 O O . VAL A 1 176 ? -9.043 -4.506 -7.454 1.00 93.50 176 VAL A O 1
ATOM 1417 N N . SER A 1 177 ? -9.127 -2.586 -6.309 1.00 90.25 177 SER A N 1
ATOM 1418 C CA . SER A 1 177 ? -9.261 -3.207 -4.986 1.00 90.25 177 SER A CA 1
ATOM 1419 C C . SER A 1 177 ? -10.487 -4.123 -4.881 1.00 90.25 177 SER A C 1
ATOM 1421 O O . SER A 1 177 ? -10.416 -5.144 -4.202 1.00 90.25 177 SER A O 1
ATOM 1423 N N . ASP A 1 178 ? -11.559 -3.830 -5.618 1.00 89.19 178 ASP A N 1
ATOM 1424 C CA . ASP A 1 178 ? -12.773 -4.653 -5.679 1.00 89.19 178 ASP A CA 1
ATOM 1425 C C . ASP A 1 178 ? -12.539 -6.065 -6.250 1.00 89.19 178 ASP A C 1
ATOM 1427 O O . ASP A 1 178 ? -13.279 -6.991 -5.912 1.00 89.19 178 ASP A O 1
ATOM 1431 N N . ASP A 1 179 ? -11.493 -6.251 -7.063 1.00 91.81 179 ASP A N 1
ATOM 1432 C CA . ASP A 1 179 ? -11.113 -7.552 -7.630 1.00 91.81 179 ASP A CA 1
ATOM 1433 C C . ASP A 1 179 ? -10.242 -8.386 -6.674 1.00 91.81 179 ASP A C 1
ATOM 1435 O O . ASP A 1 179 ? -9.948 -9.555 -6.952 1.00 91.81 179 ASP A O 1
ATOM 1439 N N . LEU A 1 180 ? -9.777 -7.796 -5.566 1.00 93.88 180 LEU A N 1
ATOM 1440 C CA . LEU A 1 180 ? -8.880 -8.460 -4.628 1.00 93.88 180 LEU A CA 1
ATOM 1441 C C . LEU A 1 180 ? -9.650 -9.323 -3.618 1.00 93.88 180 LEU A C 1
ATOM 1443 O O . LEU A 1 180 ? -10.698 -8.946 -3.093 1.00 93.88 180 LEU A O 1
ATOM 1447 N N . ASP A 1 181 ? -9.074 -10.473 -3.261 1.00 94.75 181 ASP A N 1
ATOM 1448 C CA . ASP A 1 181 ? -9.587 -11.321 -2.178 1.00 94.75 181 ASP A CA 1
ATOM 1449 C C . ASP A 1 181 ? -9.216 -10.726 -0.809 1.00 94.75 181 ASP A C 1
ATOM 1451 O O . ASP A 1 181 ? -8.311 -11.201 -0.114 1.00 94.75 181 ASP A O 1
ATOM 1455 N N . MET A 1 182 ? -9.919 -9.659 -0.421 1.00 95.06 182 MET A N 1
ATOM 1456 C CA . MET A 1 182 ? -9.707 -8.967 0.856 1.00 95.06 182 MET A CA 1
ATOM 1457 C C . MET A 1 182 ? -10.006 -9.857 2.063 1.00 95.06 182 MET A C 1
ATOM 1459 O O . MET A 1 182 ? -9.392 -9.688 3.114 1.00 95.06 182 MET A O 1
ATOM 1463 N N . VAL A 1 183 ? -10.926 -10.821 1.939 1.00 95.44 183 VAL A N 1
ATOM 1464 C CA . VAL A 1 183 ? -11.250 -11.752 3.032 1.00 95.44 183 VAL A CA 1
ATOM 1465 C C . VAL A 1 183 ? -10.096 -12.728 3.255 1.00 95.44 183 VAL A C 1
ATOM 1467 O O . VAL A 1 183 ? -9.716 -12.982 4.401 1.00 95.44 183 VAL A O 1
ATOM 1470 N N . GLY A 1 184 ? -9.512 -13.258 2.178 1.00 96.25 184 GLY A N 1
ATOM 1471 C CA . GLY A 1 184 ? -8.315 -14.091 2.237 1.00 96.25 184 GLY A CA 1
ATOM 1472 C C . GLY A 1 184 ? -7.113 -13.340 2.804 1.00 96.25 184 GLY A C 1
ATOM 1473 O O . GLY A 1 184 ? -6.426 -13.865 3.680 1.00 96.25 184 GLY A O 1
ATOM 1474 N N . VAL A 1 185 ? -6.897 -12.092 2.379 1.00 97.38 185 VAL A N 1
ATOM 1475 C CA . VAL A 1 185 ? -5.823 -11.233 2.910 1.00 97.38 185 VAL A CA 1
ATOM 1476 C C . VAL A 1 185 ? -6.047 -10.906 4.391 1.00 97.38 185 VAL A C 1
ATOM 1478 O O . VAL A 1 185 ? -5.129 -11.051 5.196 1.00 97.38 185 VAL A O 1
ATOM 1481 N N . ALA A 1 186 ? -7.273 -10.561 4.798 1.00 97.50 186 ALA A N 1
ATOM 1482 C CA . ALA A 1 186 ? -7.601 -10.333 6.205 1.00 97.50 186 ALA A CA 1
ATOM 1483 C C . ALA A 1 186 ? -7.293 -11.569 7.063 1.00 97.50 186 ALA A C 1
ATOM 1485 O O . ALA A 1 186 ? -6.725 -11.451 8.146 1.00 97.50 186 ALA A O 1
ATOM 1486 N N . ARG A 1 187 ? -7.606 -12.772 6.562 1.00 96.94 187 ARG A N 1
ATOM 1487 C CA . ARG A 1 187 ? -7.285 -14.033 7.247 1.00 96.94 187 ARG A CA 1
ATOM 1488 C C . ARG A 1 187 ? -5.778 -14.227 7.428 1.00 96.94 187 ARG A C 1
ATOM 1490 O O . ARG A 1 187 ? -5.371 -14.709 8.480 1.00 96.94 187 ARG A O 1
ATOM 1497 N N . GLN A 1 188 ? -4.966 -13.843 6.445 1.00 97.44 188 GLN A N 1
ATOM 1498 C CA . GLN A 1 188 ? -3.505 -13.896 6.558 1.00 97.44 188 GLN A CA 1
ATOM 1499 C C . GLN A 1 188 ? -3.000 -12.943 7.647 1.00 97.44 188 GLN A C 1
ATOM 1501 O O . GLN A 1 188 ? -2.212 -13.355 8.489 1.00 97.44 188 GLN A O 1
ATOM 1506 N N . TYR A 1 189 ? -3.518 -11.713 7.719 1.00 97.75 189 TYR A N 1
ATOM 1507 C CA . TYR A 1 189 ? -3.176 -10.800 8.816 1.00 97.75 189 TYR A CA 1
ATOM 1508 C C . TYR A 1 189 ? -3.571 -11.344 10.194 1.00 97.75 189 TYR A C 1
ATOM 1510 O O . TYR A 1 189 ? -2.813 -11.188 11.146 1.00 97.75 189 TYR A O 1
ATOM 1518 N N . VAL A 1 190 ? -4.710 -12.036 10.315 1.00 96.62 190 VAL A N 1
ATOM 1519 C CA . VAL A 1 190 ? -5.086 -12.714 11.571 1.00 96.62 190 VAL A CA 1
ATOM 1520 C C . VAL A 1 190 ? -4.076 -13.795 11.952 1.00 96.62 190 VAL A C 1
ATOM 1522 O O . VAL A 1 190 ? -3.703 -13.884 13.117 1.00 96.62 190 VAL A O 1
ATOM 1525 N N . GLN A 1 191 ? -3.615 -14.596 10.987 1.00 95.88 191 GLN A N 1
ATOM 1526 C CA . GLN A 1 191 ? -2.601 -15.633 11.223 1.00 95.88 191 GLN A CA 1
ATOM 1527 C C . GLN A 1 191 ? -1.256 -15.051 11.674 1.00 95.88 191 GLN A C 1
ATOM 1529 O O . GLN A 1 191 ? -0.524 -15.717 12.397 1.00 95.88 191 GLN A O 1
ATOM 1534 N N . LEU A 1 192 ? -0.958 -13.814 11.272 1.00 96.88 192 LEU A N 1
ATOM 1535 C CA . LEU A 1 192 ? 0.232 -13.070 11.682 1.00 96.88 192 LEU A CA 1
ATOM 1536 C C . LEU A 1 192 ? 0.027 -12.251 12.968 1.00 96.88 192 LEU A C 1
ATOM 1538 O O . LEU A 1 192 ? 0.851 -11.399 13.280 1.00 96.88 192 LEU A O 1
ATOM 1542 N N . GLU A 1 193 ? -1.073 -12.477 13.694 1.00 96.44 193 GLU A N 1
ATOM 1543 C CA . GLU A 1 193 ? -1.423 -11.748 14.921 1.00 96.44 193 GLU A CA 1
ATOM 1544 C C . GLU A 1 193 ? -1.557 -10.226 14.711 1.00 96.44 193 GLU A C 1
ATOM 1546 O O . GLU A 1 193 ? -1.314 -9.436 15.618 1.00 96.44 193 GLU A O 1
ATOM 1551 N N . LEU A 1 194 ? -2.002 -9.796 13.523 1.00 97.06 194 LEU A N 1
ATOM 1552 C CA . LEU A 1 194 ? -2.198 -8.393 13.130 1.00 97.06 194 LEU A CA 1
ATOM 1553 C C . LEU A 1 194 ? -3.692 -8.032 12.933 1.00 97.06 194 LEU A C 1
ATOM 1555 O O . LEU A 1 194 ? -4.111 -7.672 11.824 1.00 97.06 194 LEU A O 1
ATOM 1559 N N . PRO A 1 195 ? -4.552 -8.115 13.969 1.00 97.12 195 PRO A N 1
ATOM 1560 C CA . PRO A 1 195 ? -5.986 -7.875 13.832 1.00 97.12 195 PRO A CA 1
ATOM 1561 C C . PRO A 1 195 ? -6.369 -6.459 13.377 1.00 97.12 195 PRO A C 1
ATOM 1563 O O . PRO A 1 195 ? -7.410 -6.310 12.738 1.00 97.12 195 PRO A O 1
ATOM 1566 N N . ALA A 1 196 ? -5.562 -5.424 13.645 1.00 96.94 196 ALA A N 1
ATOM 1567 C CA . ALA A 1 196 ? -5.848 -4.085 13.119 1.00 96.94 196 ALA A CA 1
ATOM 1568 C C . ALA A 1 196 ? -5.756 -4.044 11.585 1.00 96.94 196 ALA A C 1
ATOM 1570 O O . ALA A 1 196 ? -6.621 -3.468 10.927 1.00 96.94 196 ALA A O 1
ATOM 1571 N N . PHE A 1 197 ? -4.762 -4.726 11.010 1.00 97.25 197 PHE A N 1
ATOM 1572 C CA . PHE A 1 197 ? -4.574 -4.852 9.562 1.00 97.25 197 PHE A CA 1
ATOM 1573 C C . PHE A 1 197 ? -5.661 -5.722 8.927 1.00 97.25 197 PHE A C 1
ATOM 1575 O O . PHE A 1 197 ? -6.177 -5.401 7.856 1.00 97.25 197 PHE A O 1
ATOM 1582 N N . ALA A 1 198 ? -6.071 -6.791 9.613 1.00 97.62 198 ALA A N 1
ATOM 1583 C CA . ALA A 1 198 ? -7.196 -7.606 9.175 1.00 97.62 198 ALA A CA 1
ATOM 1584 C C . ALA A 1 198 ? -8.495 -6.785 9.109 1.00 97.62 198 ALA A C 1
ATOM 1586 O O . ALA A 1 198 ? -9.195 -6.818 8.097 1.00 97.62 198 ALA A O 1
ATOM 1587 N N . LEU A 1 199 ? -8.794 -6.001 10.152 1.00 97.31 199 LEU A N 1
ATOM 1588 C CA . LEU A 1 199 ? -9.965 -5.125 10.179 1.00 97.31 199 LEU A CA 1
ATOM 1589 C C . LEU A 1 199 ? -9.904 -4.053 9.085 1.00 97.31 199 LEU A C 1
ATOM 1591 O O . LEU A 1 199 ? -10.912 -3.809 8.424 1.00 97.31 199 LEU A O 1
ATOM 1595 N N . ALA A 1 200 ? -8.720 -3.480 8.852 1.00 95.75 200 ALA A N 1
ATOM 1596 C CA . ALA A 1 200 ? -8.455 -2.547 7.762 1.00 95.75 200 ALA A CA 1
ATOM 1597 C C . ALA A 1 200 ? -8.874 -3.146 6.403 1.00 95.75 200 ALA A C 1
ATOM 1599 O O . ALA A 1 200 ? -9.640 -2.531 5.666 1.00 95.75 200 ALA A O 1
ATOM 1600 N N . CYS A 1 201 ? -8.477 -4.390 6.115 1.00 96.00 201 CYS A N 1
ATOM 1601 C CA . CYS A 1 201 ? -8.870 -5.092 4.889 1.00 96.00 201 CYS A CA 1
ATOM 1602 C C . CYS A 1 201 ? -10.388 -5.328 4.802 1.00 96.00 201 CYS A C 1
ATOM 1604 O O . CYS A 1 201 ? -10.989 -5.132 3.747 1.00 96.00 201 CYS A O 1
ATOM 1606 N N . LEU A 1 202 ? -11.038 -5.713 5.907 1.00 96.19 202 LEU A N 1
ATOM 1607 C CA . LEU A 1 202 ? -12.491 -5.928 5.928 1.00 96.19 202 LEU A CA 1
ATOM 1608 C C . LEU A 1 202 ? -13.275 -4.635 5.672 1.00 96.19 202 LEU A C 1
ATOM 1610 O O . LEU A 1 202 ? -14.317 -4.676 5.020 1.00 96.19 202 LEU A O 1
ATOM 1614 N N . MET A 1 203 ? -12.779 -3.488 6.143 1.00 94.69 203 MET A N 1
ATOM 1615 C CA . MET A 1 203 ? -13.391 -2.180 5.884 1.00 94.69 203 MET A CA 1
ATOM 1616 C C . MET A 1 203 ? -13.364 -1.783 4.403 1.00 94.69 203 MET A C 1
ATOM 1618 O O . MET A 1 203 ? -14.232 -1.026 3.973 1.00 94.69 203 MET A O 1
ATOM 1622 N N . LEU A 1 204 ? -12.428 -2.330 3.625 1.00 92.69 204 LEU A N 1
ATOM 1623 C CA . LEU A 1 204 ? -12.267 -2.050 2.196 1.00 92.69 204 LEU A CA 1
ATOM 1624 C C . LEU A 1 204 ? -13.109 -2.962 1.291 1.00 92.69 204 LEU A C 1
ATOM 1626 O O . LEU A 1 204 ? -13.057 -2.825 0.076 1.00 92.69 204 LEU A O 1
ATOM 1630 N N . LEU A 1 205 ? -13.912 -3.876 1.850 1.00 92.38 205 LEU A N 1
ATOM 1631 C CA . LEU A 1 205 ? -14.812 -4.713 1.053 1.00 92.38 205 LEU A CA 1
ATOM 1632 C C . LEU A 1 205 ? -15.870 -3.861 0.313 1.00 92.38 205 LEU A C 1
ATOM 1634 O O . LEU A 1 205 ? -16.522 -3.031 0.958 1.00 92.38 205 LEU A O 1
ATOM 1638 N N . PRO A 1 206 ? -16.134 -4.105 -0.987 1.00 85.88 206 PRO A N 1
ATOM 1639 C CA . PRO A 1 206 ? -17.070 -3.292 -1.774 1.00 85.88 206 PRO A CA 1
ATOM 1640 C C . PRO A 1 206 ? -18.529 -3.441 -1.330 1.00 85.88 206 PRO A C 1
ATOM 1642 O O . PRO A 1 206 ? -19.282 -2.470 -1.247 1.00 85.88 206 PRO A O 1
ATOM 1645 N N . HIS A 1 207 ? -18.954 -4.668 -1.020 1.00 86.88 207 HIS A N 1
ATOM 1646 C CA . HIS A 1 207 ? -20.353 -4.969 -0.721 1.00 86.88 207 HIS A CA 1
ATOM 1647 C C . HIS A 1 207 ? -20.707 -4.642 0.729 1.00 86.88 207 HIS A C 1
ATOM 1649 O O . HIS A 1 207 ? -20.279 -5.350 1.642 1.00 86.88 207 HIS A O 1
ATOM 1655 N N . SER A 1 208 ? -21.551 -3.628 0.933 1.00 85.56 208 SER A N 1
ATOM 1656 C CA . SER A 1 208 ? -21.942 -3.131 2.258 1.00 85.56 208 SER A CA 1
ATOM 1657 C C . SER A 1 208 ? -22.445 -4.235 3.194 1.00 85.56 208 SER A C 1
ATOM 1659 O O . SER A 1 208 ? -21.914 -4.369 4.289 1.00 85.56 208 SER A O 1
ATOM 1661 N N . GLU A 1 209 ? -23.411 -5.061 2.791 1.00 89.25 209 GLU A N 1
ATOM 1662 C CA . GLU A 1 209 ? -23.990 -6.098 3.667 1.00 89.25 209 GLU A CA 1
ATOM 1663 C C . GLU A 1 209 ? -22.956 -7.140 4.115 1.00 89.25 209 GLU A C 1
ATOM 1665 O O . GLU A 1 209 ? -22.767 -7.378 5.311 1.00 89.25 209 GLU A O 1
ATOM 1670 N N . LYS A 1 210 ? -22.206 -7.706 3.159 1.00 89.56 210 LYS A N 1
ATOM 1671 C CA . LYS A 1 210 ? -21.133 -8.667 3.459 1.00 89.56 210 LYS A CA 1
ATOM 1672 C C . LYS A 1 210 ? -20.052 -8.026 4.328 1.00 89.56 210 LYS A C 1
ATOM 1674 O O . LYS A 1 210 ? -19.587 -8.647 5.280 1.00 89.56 210 LYS A O 1
ATOM 1679 N N . ARG A 1 211 ? -19.686 -6.772 4.040 1.00 94.38 211 ARG A N 1
ATOM 1680 C CA . ARG A 1 211 ? -18.732 -5.989 4.831 1.00 94.38 211 ARG A CA 1
ATOM 1681 C C . ARG A 1 211 ? -19.193 -5.858 6.281 1.00 94.38 211 ARG A C 1
ATOM 1683 O O . ARG A 1 211 ? -18.434 -6.209 7.181 1.00 94.38 211 ARG A O 1
ATOM 1690 N N . HIS A 1 212 ? -20.429 -5.419 6.522 1.00 93.44 212 HIS A N 1
ATOM 1691 C CA . HIS A 1 212 ? -20.968 -5.289 7.879 1.00 93.44 212 HIS A CA 1
ATOM 1692 C C . HIS A 1 212 ? -20.986 -6.634 8.614 1.00 93.44 212 HIS A C 1
ATOM 1694 O O . HIS A 1 212 ? -20.590 -6.696 9.779 1.00 93.44 212 HIS A O 1
ATOM 1700 N N . GLN A 1 213 ? -21.383 -7.719 7.941 1.00 93.94 213 GLN A N 1
ATOM 1701 C CA . GLN A 1 213 ? -21.390 -9.057 8.532 1.00 93.94 213 GLN A CA 1
ATOM 1702 C C . GLN A 1 213 ? -19.979 -9.524 8.922 1.00 93.94 213 GLN A C 1
ATOM 1704 O O . GLN A 1 213 ? -19.782 -9.994 10.047 1.00 93.94 213 GLN A O 1
ATOM 1709 N N . HIS A 1 214 ? -18.992 -9.368 8.034 1.00 95.44 214 HIS A N 1
ATOM 1710 C CA . HIS A 1 214 ? -17.603 -9.735 8.315 1.00 95.44 214 HIS A CA 1
ATOM 1711 C C . HIS A 1 214 ? -17.005 -8.896 9.447 1.00 95.44 214 HIS A C 1
ATOM 1713 O O . HIS A 1 214 ? -16.433 -9.467 10.372 1.00 95.44 214 HIS A O 1
ATOM 1719 N N . ILE A 1 215 ? -17.192 -7.573 9.426 1.00 96.62 215 ILE A N 1
ATOM 1720 C CA . ILE A 1 215 ? -16.715 -6.667 10.482 1.00 96.62 215 ILE A CA 1
ATOM 1721 C C . ILE A 1 215 ? -17.335 -7.030 11.832 1.00 96.62 215 ILE A C 1
ATOM 1723 O O . ILE A 1 215 ? -16.616 -7.185 12.817 1.00 96.62 215 ILE A O 1
ATOM 1727 N N . LYS A 1 216 ? -18.662 -7.206 11.890 1.00 94.69 216 LYS A N 1
ATOM 1728 C CA . LYS A 1 216 ? -19.366 -7.564 13.130 1.00 94.69 216 LYS A CA 1
ATOM 1729 C C . LYS A 1 216 ? -18.862 -8.895 13.685 1.00 94.69 216 LYS A C 1
ATOM 1731 O O . LYS A 1 216 ? -18.590 -8.998 14.876 1.00 94.69 216 LYS A O 1
ATOM 1736 N N . THR A 1 217 ? -18.716 -9.900 12.823 1.00 95.88 217 THR A N 1
ATOM 1737 C CA . THR A 1 217 ? -18.200 -11.220 13.214 1.00 95.88 217 THR A CA 1
ATOM 1738 C C . THR A 1 217 ? -16.775 -11.110 13.752 1.00 95.88 217 THR A C 1
ATOM 1740 O O . THR A 1 217 ? -16.481 -11.640 14.820 1.00 95.88 217 THR A O 1
ATOM 1743 N N . PHE A 1 218 ? -15.915 -10.361 13.061 1.00 96.88 218 PHE A N 1
ATOM 1744 C CA . PHE A 1 218 ? -14.527 -10.151 13.453 1.00 96.88 218 PHE A CA 1
ATOM 1745 C C . PHE A 1 218 ? -14.405 -9.465 14.820 1.00 96.88 218 PHE A C 1
ATOM 1747 O O . PHE A 1 218 ? -13.747 -9.991 15.718 1.00 96.88 218 PHE A O 1
ATOM 1754 N N . LEU A 1 219 ? -15.107 -8.345 15.017 1.00 95.75 219 LEU A N 1
ATOM 1755 C CA . LEU A 1 219 ? -15.099 -7.583 16.270 1.00 95.75 219 LEU A CA 1
ATOM 1756 C C . LEU A 1 219 ? -15.700 -8.352 17.456 1.00 95.75 219 LEU A C 1
ATOM 1758 O O . LEU A 1 219 ? -15.381 -8.046 18.598 1.00 95.75 219 LEU A O 1
ATOM 1762 N N . ASN A 1 220 ? -16.557 -9.347 17.212 1.00 93.31 220 ASN A N 1
ATOM 1763 C CA . ASN A 1 220 ? -17.050 -10.240 18.266 1.00 93.31 220 ASN A CA 1
ATOM 1764 C C . ASN A 1 220 ? -16.004 -11.269 18.717 1.00 93.31 220 ASN A C 1
ATOM 1766 O O . ASN A 1 220 ? -16.118 -11.800 19.815 1.00 93.31 220 ASN A O 1
ATOM 1770 N N . SER A 1 221 ? -15.022 -11.572 17.867 1.00 92.44 221 SER A N 1
ATOM 1771 C CA . SER A 1 221 ? -14.012 -12.613 18.103 1.00 92.44 221 SER A CA 1
ATOM 1772 C C . SER A 1 221 ? -12.639 -12.078 18.515 1.00 92.44 221 SER A C 1
ATOM 1774 O O . SER A 1 221 ? -11.775 -12.858 18.903 1.00 92.44 221 SER A O 1
ATOM 1776 N N . CYS A 1 222 ? -12.419 -10.764 18.424 1.00 93.06 222 CYS A N 1
ATOM 1777 C CA . CYS A 1 222 ? -11.119 -10.138 18.645 1.00 93.06 222 CYS A CA 1
ATOM 1778 C C . CYS A 1 222 ? -11.167 -9.139 19.803 1.00 93.06 222 CYS A C 1
ATOM 1780 O O . CYS A 1 222 ? -12.144 -8.410 19.960 1.00 93.06 222 CYS A O 1
ATOM 1782 N N . SER A 1 223 ? -10.081 -9.058 20.577 1.00 93.81 223 SER A N 1
ATOM 1783 C CA . SER A 1 223 ? -9.941 -8.065 21.645 1.00 93.81 223 SER A CA 1
ATOM 1784 C C . SER A 1 223 ? -9.845 -6.645 21.063 1.00 93.81 223 SER A C 1
ATOM 1786 O O . SER A 1 223 ? -8.901 -6.362 20.315 1.00 93.81 223 SER A O 1
ATOM 1788 N N . PRO A 1 224 ? -10.758 -5.723 21.428 1.00 94.81 224 PRO A N 1
ATOM 1789 C CA . PRO A 1 224 ? -10.674 -4.325 21.015 1.00 94.81 224 PRO A CA 1
ATOM 1790 C C . PRO A 1 224 ? -9.383 -3.640 21.473 1.00 94.81 224 PRO A C 1
ATOM 1792 O O . PRO A 1 224 ? -8.844 -2.806 20.752 1.00 94.81 224 PRO A O 1
ATOM 1795 N N . GLN A 1 225 ? -8.859 -4.018 22.645 1.00 95.44 225 GLN A N 1
ATOM 1796 C CA . GLN A 1 225 ? -7.616 -3.466 23.185 1.00 95.44 225 GLN A CA 1
ATOM 1797 C C . GLN A 1 225 ? -6.425 -3.745 22.261 1.00 95.44 225 GLN A C 1
ATOM 1799 O O . GLN A 1 225 ? -5.639 -2.841 21.999 1.00 95.44 225 GLN A O 1
ATOM 1804 N N . VAL A 1 226 ? -6.315 -4.973 21.742 1.00 95.88 226 VAL A N 1
ATOM 1805 C CA . VAL A 1 226 ? -5.210 -5.371 20.851 1.00 95.88 226 VAL A CA 1
ATOM 1806 C C . VAL A 1 226 ? -5.267 -4.589 19.540 1.00 95.88 226 VAL A C 1
ATOM 1808 O O . VAL A 1 226 ? -4.242 -4.120 19.055 1.00 95.88 226 VAL A O 1
ATOM 1811 N N . ILE A 1 227 ? -6.470 -4.391 18.989 1.00 97.19 227 ILE A N 1
ATOM 1812 C CA . ILE A 1 227 ? -6.652 -3.588 17.774 1.00 97.19 227 ILE A CA 1
ATOM 1813 C C . ILE A 1 227 ? -6.185 -2.150 18.021 1.00 97.19 227 ILE A C 1
ATOM 1815 O O . ILE A 1 227 ? -5.367 -1.640 17.262 1.00 97.19 227 ILE A O 1
ATOM 1819 N N . LEU A 1 228 ? -6.661 -1.508 19.094 1.00 96.75 228 LEU A N 1
ATOM 1820 C CA . LEU A 1 228 ? -6.293 -0.125 19.421 1.00 96.75 228 LEU A CA 1
ATOM 1821 C C . LEU A 1 228 ? -4.787 0.038 19.670 1.00 96.75 228 LEU A C 1
ATOM 1823 O O . LEU A 1 228 ? -4.214 1.050 19.270 1.00 96.75 228 LEU A O 1
ATOM 1827 N N . GLN A 1 229 ? -4.143 -0.968 20.260 1.00 96.06 229 GLN A N 1
ATOM 1828 C CA . GLN A 1 229 ? -2.695 -0.989 20.445 1.00 96.06 229 GLN A CA 1
ATOM 1829 C C . GLN A 1 229 ? -1.929 -1.021 19.127 1.00 96.06 229 GLN A C 1
ATOM 1831 O O . GLN A 1 229 ? -1.047 -0.193 18.916 1.00 96.06 229 GLN A O 1
ATOM 1836 N N . GLN A 1 230 ? -2.309 -1.894 18.198 1.00 95.56 230 GLN A N 1
ATOM 1837 C CA . GLN A 1 230 ? -1.648 -1.954 16.892 1.00 95.56 230 GLN A CA 1
ATOM 1838 C C . GLN A 1 230 ? -1.856 -0.692 16.054 1.00 95.56 230 GLN A C 1
ATOM 1840 O O . GLN A 1 230 ? -0.966 -0.302 15.298 1.00 95.56 230 GLN A O 1
ATOM 1845 N N . LEU A 1 231 ? -3.010 -0.031 16.186 1.00 95.56 231 LEU A N 1
ATOM 1846 C CA . LEU A 1 231 ? -3.251 1.250 15.521 1.00 95.56 231 LEU A CA 1
ATOM 1847 C C . LEU A 1 231 ? -2.265 2.329 15.988 1.00 95.56 231 LEU A C 1
ATOM 1849 O O . LEU A 1 231 ? -1.742 3.080 15.165 1.00 95.56 231 LEU A O 1
ATOM 1853 N N . GLU A 1 232 ? -1.993 2.384 17.291 1.00 94.12 232 GLU A N 1
ATOM 1854 C CA . GLU A 1 232 ? -1.038 3.316 17.897 1.00 94.12 232 GLU A CA 1
ATOM 1855 C C . GLU A 1 232 ? 0.409 2.981 17.507 1.00 94.12 232 GLU A C 1
ATOM 1857 O O . GLU A 1 232 ? 1.163 3.869 17.105 1.00 94.12 232 GLU A O 1
ATOM 1862 N N . GLU A 1 233 ? 0.787 1.705 17.583 1.00 93.50 233 GLU A N 1
ATOM 1863 C CA . GLU A 1 233 ? 2.167 1.253 17.379 1.00 93.50 233 GLU A CA 1
ATOM 1864 C C . GLU A 1 233 ? 2.584 1.200 15.904 1.00 93.50 233 GLU A C 1
ATOM 1866 O O . GLU A 1 233 ? 3.758 1.403 15.593 1.00 93.50 233 GLU A O 1
ATOM 1871 N N . HIS A 1 234 ? 1.658 0.900 14.987 1.00 93.38 234 HIS A N 1
ATOM 1872 C CA . HIS A 1 234 ? 2.009 0.561 13.600 1.00 93.38 234 HIS A CA 1
ATOM 1873 C C . HIS A 1 234 ? 1.289 1.394 12.538 1.00 93.38 234 HIS A C 1
ATOM 1875 O O . HIS A 1 234 ? 1.755 1.450 11.402 1.00 93.38 234 HIS A O 1
ATOM 1881 N N . MET A 1 235 ? 0.175 2.055 12.873 1.00 92.69 235 MET A N 1
ATOM 1882 C CA . MET A 1 235 ? -0.630 2.815 11.904 1.00 92.69 235 MET A CA 1
ATOM 1883 C C . MET A 1 235 ? -0.762 4.304 12.241 1.00 92.69 235 MET A C 1
ATOM 1885 O O . MET A 1 235 ? -1.575 4.996 11.639 1.00 92.69 235 MET A O 1
ATOM 1889 N N . SER A 1 236 ? 0.012 4.825 13.192 1.00 86.00 236 SER A N 1
ATOM 1890 C CA . SER A 1 236 ? -0.094 6.216 13.654 1.00 86.00 236 SER A CA 1
ATOM 1891 C C . SER A 1 236 ? 0.611 7.241 12.756 1.00 86.00 236 SER A C 1
ATOM 1893 O O . SER A 1 236 ? 0.453 8.444 12.960 1.00 86.00 236 SER A O 1
ATOM 1895 N N . THR A 1 237 ? 1.370 6.799 11.749 1.00 84.19 237 THR A N 1
ATOM 1896 C CA . THR A 1 237 ? 2.178 7.671 10.881 1.00 84.19 237 THR A CA 1
ATOM 1897 C C . THR A 1 237 ? 1.995 7.355 9.392 1.00 84.19 237 THR A C 1
ATOM 1899 O O . THR A 1 237 ? 1.438 6.323 9.011 1.00 84.19 237 THR A O 1
ATOM 1902 N N . GLY A 1 238 ? 2.453 8.272 8.534 1.00 84.25 238 GLY A N 1
ATOM 1903 C CA . GLY A 1 238 ? 2.490 8.077 7.083 1.00 84.25 238 GLY A CA 1
ATOM 1904 C C . GLY A 1 238 ? 1.110 7.919 6.435 1.00 84.25 238 GLY A C 1
ATOM 1905 O O . GLY A 1 238 ? 0.129 8.522 6.868 1.00 84.25 238 GLY A O 1
ATOM 1906 N N . GLN A 1 239 ? 1.042 7.099 5.381 1.00 84.19 239 GLN A N 1
ATOM 1907 C CA . GLN A 1 239 ? -0.180 6.859 4.596 1.00 84.19 239 GLN A CA 1
ATOM 1908 C C . GLN A 1 239 ? -1.280 6.130 5.391 1.00 84.19 239 GLN A C 1
ATOM 1910 O O . GLN A 1 239 ? -2.456 6.253 5.056 1.00 84.19 239 GLN A O 1
ATOM 1915 N N . LEU A 1 240 ? -0.926 5.408 6.462 1.00 89.81 240 LEU A N 1
ATOM 1916 C CA . LEU A 1 240 ? -1.887 4.657 7.278 1.00 89.81 240 LEU A CA 1
ATOM 1917 C C . LEU A 1 240 ? -2.571 5.514 8.354 1.00 89.81 240 LEU A C 1
ATOM 1919 O O . LEU A 1 240 ? -3.654 5.147 8.805 1.00 89.81 240 LEU A O 1
ATOM 1923 N N . ALA A 1 241 ? -2.008 6.672 8.721 1.00 87.88 241 ALA A N 1
ATOM 1924 C CA . ALA A 1 241 ? -2.526 7.521 9.800 1.00 87.88 241 ALA A CA 1
ATOM 1925 C C . ALA A 1 241 ? -3.986 7.953 9.585 1.00 87.88 241 ALA A C 1
ATOM 1927 O O . ALA A 1 241 ? -4.806 7.880 10.502 1.00 87.88 241 ALA A O 1
ATOM 1928 N N . GLY A 1 242 ? -4.338 8.349 8.355 1.00 83.62 242 GLY A N 1
ATOM 1929 C CA . GLY A 1 242 ? -5.712 8.730 8.018 1.00 83.62 242 GLY A CA 1
ATOM 1930 C C . GLY A 1 242 ? -6.697 7.564 8.140 1.00 83.62 242 GLY A C 1
ATOM 1931 O O . GLY A 1 242 ? -7.827 7.746 8.593 1.00 83.62 242 GLY A O 1
ATOM 1932 N N . PHE A 1 243 ? -6.258 6.352 7.787 1.00 88.25 243 PHE A N 1
ATOM 1933 C CA . PHE A 1 243 ? -7.096 5.157 7.856 1.00 88.25 243 PHE A CA 1
ATOM 1934 C C . PHE A 1 243 ? -7.216 4.611 9.285 1.00 88.25 243 PHE A C 1
ATOM 1936 O O . PHE A 1 243 ? -8.292 4.179 9.695 1.00 88.25 243 PHE A O 1
ATOM 1943 N N . SER A 1 244 ? -6.153 4.738 10.083 1.00 92.88 244 SER A N 1
ATOM 194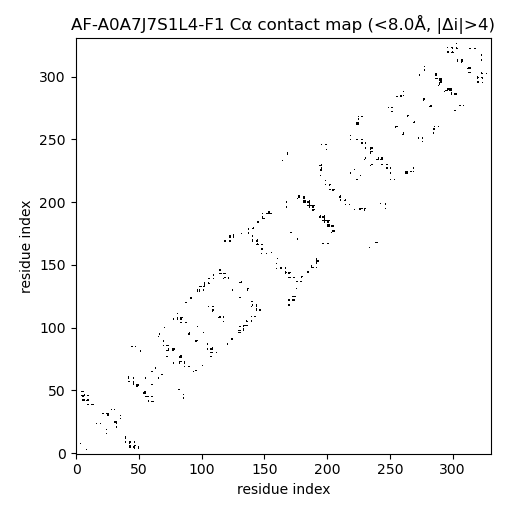4 C CA . SER A 1 244 ? -6.109 4.359 11.498 1.00 92.88 244 SER A CA 1
ATOM 1945 C C . SER A 1 244 ? -7.248 4.986 12.305 1.00 92.88 244 SER A C 1
ATOM 1947 O O . SER A 1 244 ? -7.948 4.289 13.041 1.00 92.88 244 SER A O 1
ATOM 1949 N N . HIS A 1 245 ? -7.530 6.275 12.088 1.00 91.38 245 HIS A N 1
ATOM 1950 C CA . HIS A 1 245 ? -8.628 6.958 12.776 1.00 91.38 245 HIS A CA 1
ATOM 1951 C C . HIS A 1 245 ? -10.012 6.377 12.430 1.00 91.38 245 HIS A C 1
ATOM 1953 O O . HIS A 1 245 ? -10.883 6.267 13.294 1.00 91.38 245 HIS A O 1
ATOM 1959 N N . GLN A 1 246 ? -10.227 5.949 11.182 1.00 93.50 246 GLN A N 1
ATOM 1960 C CA . GLN A 1 246 ? -11.488 5.319 10.779 1.00 93.50 246 GLN A CA 1
ATOM 1961 C C . GLN A 1 246 ? -11.679 3.962 11.467 1.00 93.50 246 GLN A C 1
ATOM 1963 O O . GLN A 1 246 ? -12.772 3.669 11.959 1.00 93.50 246 GLN A O 1
ATOM 1968 N N . ILE A 1 247 ? -10.611 3.164 11.550 1.00 95.50 247 ILE A N 1
ATOM 1969 C CA . ILE A 1 247 ? -10.618 1.869 12.241 1.00 95.50 247 ILE A CA 1
ATOM 1970 C C . ILE A 1 247 ? -10.868 2.077 13.740 1.00 95.50 247 ILE A C 1
ATOM 1972 O O . ILE A 1 247 ? -11.711 1.401 14.332 1.00 95.50 247 ILE A O 1
ATOM 1976 N N . GLN A 1 248 ? -10.199 3.056 14.349 1.00 96.19 248 GLN A N 1
ATOM 1977 C CA . GLN A 1 248 ? -10.390 3.424 15.749 1.00 96.19 248 GLN A CA 1
ATOM 1978 C C . GLN A 1 248 ? -11.852 3.785 16.040 1.00 96.19 248 GLN A C 1
ATOM 1980 O O . GLN A 1 248 ? -12.461 3.211 16.944 1.00 96.19 248 GLN A O 1
ATOM 1985 N N . ASN A 1 249 ? -12.447 4.674 15.242 1.00 94.69 249 ASN A N 1
ATOM 1986 C CA . ASN A 1 249 ? -13.844 5.077 15.404 1.00 9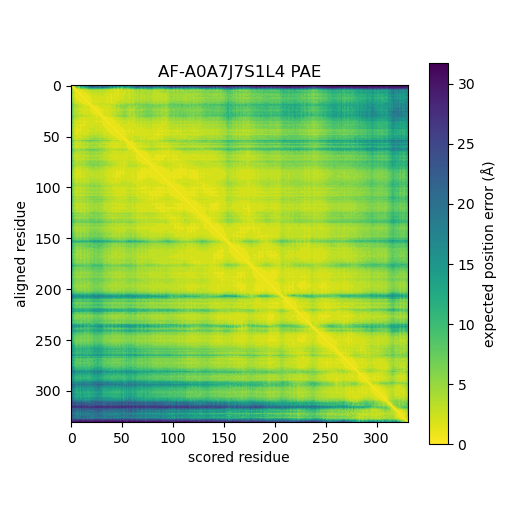4.69 249 ASN A CA 1
ATOM 1987 C C . ASN A 1 249 ? -14.799 3.885 15.280 1.00 94.69 249 ASN A C 1
ATOM 1989 O O . ASN A 1 249 ? -15.756 3.781 16.047 1.00 94.69 249 ASN A O 1
ATOM 1993 N N . LEU A 1 250 ? -14.537 2.964 14.348 1.00 96.25 250 LEU A N 1
ATOM 1994 C CA . LEU A 1 250 ? -15.325 1.745 14.182 1.00 96.25 250 LEU A CA 1
ATOM 1995 C C . LEU A 1 250 ? -15.284 0.862 15.440 1.00 96.25 250 LEU A C 1
ATOM 1997 O O . LEU A 1 250 ? -16.333 0.417 15.910 1.00 96.25 250 LEU A O 1
ATOM 2001 N N . VAL A 1 251 ? -14.096 0.646 16.012 1.00 97.12 251 VAL A N 1
ATOM 2002 C CA . VAL A 1 251 ? -13.915 -0.149 17.238 1.00 97.12 251 VAL A CA 1
ATOM 2003 C C . VAL A 1 251 ? -14.626 0.504 18.427 1.00 97.12 251 VAL A C 1
ATOM 2005 O O . VAL A 1 251 ? -15.386 -0.165 19.129 1.00 97.12 251 VAL A O 1
ATOM 2008 N N . LEU A 1 252 ? -14.443 1.813 18.630 1.00 96.44 252 LEU A N 1
ATOM 2009 C CA . LEU A 1 252 ? -15.062 2.547 19.740 1.00 96.44 252 LEU A CA 1
ATOM 2010 C C . LEU A 1 252 ? -16.592 2.601 19.611 1.00 96.44 252 LEU A C 1
ATOM 2012 O O . LEU A 1 252 ? -17.305 2.396 20.595 1.00 96.44 252 LEU A O 1
ATOM 2016 N N . ASN A 1 253 ? -17.114 2.791 18.395 1.00 95.38 253 ASN A N 1
ATOM 2017 C CA . ASN A 1 253 ? -18.551 2.728 18.128 1.00 95.38 253 ASN A CA 1
ATOM 2018 C C . ASN A 1 253 ? -19.126 1.333 18.406 1.00 95.38 253 ASN A C 1
ATOM 2020 O O . ASN A 1 253 ? -20.235 1.231 18.923 1.00 95.38 253 ASN A O 1
ATOM 2024 N N . ASN A 1 254 ? -18.389 0.261 18.102 1.00 95.56 254 ASN A N 1
ATOM 2025 C CA . ASN A 1 254 ? -18.827 -1.099 18.410 1.00 95.56 254 ASN A CA 1
ATOM 2026 C C . ASN A 1 254 ? -18.927 -1.344 19.925 1.00 95.56 254 ASN A C 1
ATOM 2028 O O . ASN A 1 254 ? -19.941 -1.868 20.381 1.00 95.56 254 ASN A O 1
ATOM 2032 N N . ILE A 1 255 ? -17.933 -0.904 20.707 1.00 95.19 255 ILE A N 1
ATOM 2033 C CA . ILE A 1 255 ? -17.969 -0.986 22.181 1.00 95.19 255 ILE A CA 1
ATOM 2034 C C . ILE A 1 255 ? -19.172 -0.218 22.729 1.00 95.19 255 ILE A C 1
ATOM 2036 O O . ILE A 1 255 ? -19.924 -0.750 23.545 1.00 95.19 255 ILE A O 1
ATOM 2040 N N . ARG A 1 256 ? -19.388 1.010 22.238 1.00 93.06 256 ARG A N 1
ATOM 2041 C CA . ARG A 1 256 ? -20.539 1.838 22.613 1.00 93.06 256 ARG A CA 1
ATOM 2042 C C . ARG A 1 256 ? -21.857 1.127 22.328 1.00 93.06 256 ARG A C 1
ATOM 2044 O O . ARG A 1 256 ? -22.685 1.004 23.220 1.00 93.06 256 ARG A O 1
ATOM 2051 N N . ASN A 1 257 ? -22.046 0.645 21.101 1.00 92.94 257 ASN A N 1
ATOM 2052 C CA . ASN A 1 257 ? -23.307 0.036 20.677 1.00 92.94 257 ASN A CA 1
ATOM 2053 C C . ASN A 1 257 ? -23.644 -1.227 21.487 1.00 92.94 257 ASN A C 1
ATOM 2055 O O . ASN A 1 257 ? -24.818 -1.530 21.681 1.00 92.94 257 ASN A O 1
ATOM 2059 N N . LYS A 1 258 ? -22.629 -1.952 21.969 1.00 92.88 258 LYS A N 1
ATOM 2060 C CA . LYS A 1 258 ? -22.808 -3.114 22.847 1.00 92.88 258 LYS A CA 1
ATOM 2061 C C . LYS A 1 258 ? -22.855 -2.779 24.339 1.00 92.88 258 LYS A C 1
ATOM 2063 O O . LYS A 1 258 ? -23.168 -3.657 25.135 1.00 92.88 258 LYS A O 1
ATOM 2068 N N . LYS A 1 259 ? -22.541 -1.536 24.720 1.00 93.44 259 LYS A N 1
ATOM 2069 C CA . LYS A 1 259 ? -22.392 -1.083 26.113 1.00 93.44 259 LYS A CA 1
ATOM 2070 C C . LYS A 1 259 ? -21.333 -1.872 26.901 1.00 93.44 259 LYS A C 1
ATOM 2072 O O . LYS A 1 259 ? -21.392 -1.966 28.121 1.00 93.44 259 LYS A O 1
ATOM 2077 N N . GLU A 1 260 ? -20.323 -2.402 26.212 1.00 92.44 260 GLU A N 1
ATOM 2078 C CA . GLU A 1 260 ? -19.243 -3.220 26.790 1.00 92.44 260 GLU A CA 1
ATOM 2079 C C . GLU A 1 260 ? -18.060 -2.351 27.273 1.00 92.44 260 GLU A C 1
ATOM 2081 O O . GLU A 1 260 ? -16.891 -2.632 27.005 1.00 92.44 260 GLU A O 1
ATOM 2086 N N . PHE A 1 261 ? -18.344 -1.252 27.978 1.00 93.25 261 PHE A N 1
ATOM 2087 C CA . PHE A 1 261 ? -17.330 -0.261 28.370 1.00 93.25 261 PHE A CA 1
ATOM 2088 C C . PHE A 1 261 ? -16.232 -0.836 29.280 1.00 93.25 261 PHE A C 1
ATOM 2090 O O . PHE A 1 261 ? -15.073 -0.416 29.202 1.00 93.25 261 PHE A O 1
ATOM 2097 N N . GLY A 1 262 ? -16.577 -1.845 30.087 1.00 91.44 262 GLY A N 1
ATOM 2098 C CA . GLY A 1 262 ? -15.657 -2.529 30.997 1.00 91.44 262 GLY A CA 1
ATOM 2099 C C . GLY A 1 262 ? -14.447 -3.171 30.318 1.00 91.44 262 GLY A C 1
ATOM 2100 O O . GLY A 1 262 ? -13.405 -3.298 30.958 1.00 91.44 262 GLY A O 1
ATOM 2101 N N . ILE A 1 263 ? -14.529 -3.486 29.017 1.00 92.75 263 ILE A N 1
ATOM 2102 C CA . ILE A 1 263 ? -13.408 -4.054 28.248 1.00 92.75 263 ILE A CA 1
ATOM 2103 C C . ILE A 1 263 ? -12.198 -3.111 28.250 1.00 92.75 263 ILE A C 1
ATOM 2105 O O . ILE A 1 263 ? -11.060 -3.570 28.317 1.00 92.75 263 ILE A O 1
ATOM 2109 N N . LEU A 1 264 ? -12.428 -1.795 28.190 1.00 94.62 264 LEU A N 1
ATOM 2110 C CA . LEU A 1 264 ? -11.348 -0.809 28.148 1.00 94.62 264 LEU A CA 1
ATOM 2111 C C . LEU A 1 264 ? -11.070 -0.145 29.494 1.00 94.62 264 LEU A C 1
ATOM 2113 O O . LEU A 1 264 ? -10.029 0.495 29.602 1.00 94.62 264 LEU A O 1
ATOM 2117 N N . ALA A 1 265 ? -11.930 -0.303 30.506 1.00 90.50 265 ALA A N 1
ATOM 2118 C CA . ALA A 1 265 ? -11.888 0.462 31.759 1.00 90.50 265 ALA A CA 1
ATOM 2119 C C . ALA A 1 265 ? -10.518 0.456 32.465 1.00 90.50 265 ALA A C 1
ATOM 2121 O O . ALA A 1 265 ? -10.102 1.471 33.014 1.00 90.50 265 ALA A O 1
ATOM 2122 N N . LYS A 1 266 ? -9.783 -0.662 32.407 1.00 90.12 266 LYS A N 1
ATOM 2123 C CA . LYS A 1 266 ? -8.454 -0.820 33.036 1.00 90.12 266 LYS A CA 1
ATOM 2124 C C . LYS A 1 266 ? -7.279 -0.533 32.094 1.00 90.12 266 LYS A C 1
ATOM 2126 O O . LYS A 1 266 ? -6.143 -0.889 32.394 1.00 90.12 266 LYS A O 1
ATOM 2131 N N . THR A 1 267 ? -7.538 0.059 30.934 1.00 94.12 267 THR A N 1
ATOM 2132 C CA . THR A 1 267 ? -6.542 0.277 29.880 1.00 94.12 267 THR A CA 1
ATOM 2133 C C . THR A 1 267 ? -6.357 1.768 29.613 1.00 94.12 267 THR A C 1
ATOM 2135 O O . THR A 1 267 ? -7.272 2.567 29.820 1.00 94.12 267 THR A O 1
ATOM 2138 N N . LYS A 1 268 ? -5.204 2.153 29.049 1.00 93.94 268 LYS A N 1
ATOM 2139 C CA . LYS A 1 268 ? -4.973 3.536 28.590 1.00 93.94 268 LYS A CA 1
ATOM 2140 C C . LYS A 1 268 ? -5.989 4.000 27.533 1.00 93.94 268 LYS A C 1
ATOM 2142 O O . LYS A 1 268 ? -6.245 5.193 27.401 1.00 93.94 268 LYS A O 1
ATOM 2147 N N . TYR A 1 269 ? -6.625 3.062 26.826 1.00 95.62 269 TYR A N 1
ATOM 2148 C CA . TYR A 1 269 ? -7.626 3.349 25.799 1.00 95.62 269 TYR A CA 1
ATOM 2149 C C . TYR A 1 269 ? -8.991 3.765 26.361 1.00 95.62 269 TYR A C 1
ATOM 2151 O O . TYR A 1 269 ? -9.835 4.234 25.598 1.00 95.62 269 TYR A O 1
ATOM 2159 N N . PHE A 1 270 ? -9.226 3.667 27.676 1.00 95.06 270 PHE A N 1
ATOM 2160 C CA . PHE A 1 270 ? -10.470 4.168 28.266 1.00 95.06 270 PHE A CA 1
ATOM 2161 C C . PHE A 1 270 ? -10.623 5.681 28.090 1.00 95.06 270 PHE A C 1
ATOM 2163 O O . PHE A 1 270 ? -11.707 6.164 27.775 1.00 95.06 270 PHE A O 1
ATOM 2170 N N . GLN A 1 271 ? -9.523 6.426 28.224 1.00 93.88 271 GLN A N 1
ATOM 2171 C CA . GLN A 1 271 ? -9.520 7.874 27.999 1.00 93.88 271 GLN A CA 1
ATOM 2172 C C . GLN A 1 271 ? -9.819 8.219 26.540 1.00 93.88 271 GLN A C 1
ATOM 2174 O O . GLN A 1 271 ? -10.552 9.157 26.240 1.00 93.88 271 GLN A O 1
ATOM 2179 N N . VAL A 1 272 ? -9.322 7.396 25.621 1.00 94.31 272 VAL A N 1
ATOM 2180 C CA . VAL A 1 272 ? -9.590 7.535 24.190 1.00 94.31 272 VAL A CA 1
ATOM 2181 C C . VAL A 1 272 ? -11.076 7.307 23.883 1.00 94.31 272 VAL A C 1
ATOM 2183 O O . VAL A 1 272 ? -11.676 8.072 23.131 1.00 94.31 272 VAL A O 1
ATOM 2186 N N . LEU A 1 273 ? -11.701 6.312 24.521 1.00 95.56 273 LEU A N 1
ATOM 2187 C CA . LEU A 1 273 ? -13.145 6.084 24.449 1.00 95.56 273 LEU A CA 1
ATOM 2188 C C . LEU A 1 273 ? -13.947 7.261 25.034 1.00 95.56 273 LEU A C 1
ATOM 2190 O O . LEU A 1 273 ? -14.901 7.706 24.398 1.00 95.56 273 LEU A O 1
ATOM 2194 N N . LYS A 1 274 ? -13.558 7.788 26.205 1.00 94.06 274 LYS A N 1
ATOM 2195 C CA . LYS A 1 274 ? -14.192 8.966 26.829 1.00 94.06 274 LYS A CA 1
ATOM 2196 C C . LYS A 1 274 ? -14.211 10.158 25.871 1.00 94.06 274 LYS A C 1
ATOM 2198 O O . LYS A 1 274 ? -15.280 10.697 25.587 1.00 94.06 274 LYS A O 1
ATOM 2203 N N . LEU A 1 275 ? -13.051 10.508 25.311 1.00 94.00 275 LEU A N 1
ATOM 2204 C CA . LEU A 1 275 ? -12.916 11.603 24.344 1.00 94.00 275 LEU A CA 1
ATOM 2205 C C . LEU A 1 275 ? -13.772 11.377 23.090 1.00 94.00 275 LEU A C 1
ATOM 2207 O O . LEU A 1 275 ? -14.448 12.296 22.631 1.00 94.00 275 LEU A O 1
ATOM 2211 N N . HIS A 1 276 ? -13.809 10.153 22.558 1.00 94.31 276 HIS A N 1
ATOM 2212 C CA . HIS A 1 276 ? -14.651 9.812 21.405 1.00 94.31 276 HIS A CA 1
ATOM 2213 C C . HIS A 1 276 ? -16.148 10.019 21.675 1.00 94.31 276 HIS A C 1
ATOM 2215 O O . HIS A 1 276 ? -16.876 10.561 20.839 1.00 94.31 276 HIS A O 1
ATOM 2221 N N . LEU A 1 277 ? -16.631 9.618 22.852 1.00 94.06 277 LEU A N 1
ATOM 2222 C CA . LEU A 1 277 ? -18.039 9.784 23.224 1.00 94.06 277 LEU A CA 1
ATOM 2223 C C . LEU A 1 277 ? -18.408 11.248 23.482 1.00 94.06 277 LEU A C 1
ATOM 2225 O O . LEU A 1 277 ? -19.506 11.659 23.100 1.00 94.06 277 LEU A O 1
ATOM 2229 N N . ILE A 1 278 ? -17.487 12.039 24.044 1.00 93.56 278 ILE A N 1
ATOM 2230 C CA . ILE A 1 278 ? -17.635 13.497 24.163 1.00 93.56 278 ILE A CA 1
ATOM 2231 C C . ILE A 1 278 ? -17.765 14.124 22.772 1.00 93.56 278 ILE A C 1
ATOM 2233 O O . ILE A 1 278 ? -18.733 14.835 22.513 1.00 93.56 278 ILE A O 1
ATOM 2237 N N . ASN A 1 279 ? -16.847 13.805 21.856 1.00 92.06 279 ASN A N 1
ATOM 2238 C CA . ASN A 1 279 ? -16.822 14.375 20.505 1.00 92.06 279 ASN A CA 1
ATOM 2239 C C . ASN A 1 279 ? -18.057 14.003 19.676 1.00 92.06 279 ASN A C 1
ATOM 2241 O O . ASN A 1 279 ? -18.518 14.789 18.850 1.00 92.06 279 ASN A O 1
ATOM 2245 N N . THR A 1 280 ? -18.605 12.807 19.893 1.00 91.12 280 THR A N 1
ATOM 2246 C CA . THR A 1 280 ? -19.802 12.329 19.186 1.00 91.12 280 THR A CA 1
ATOM 2247 C C . THR A 1 280 ? -21.108 12.650 19.911 1.00 91.12 280 THR A C 1
ATOM 2249 O O . THR A 1 280 ? -22.167 12.309 19.392 1.00 91.12 280 THR A O 1
ATOM 2252 N N . ASN A 1 281 ? -21.067 13.309 21.074 1.00 88.88 281 ASN A N 1
ATOM 2253 C CA . ASN A 1 281 ? -22.231 13.649 21.903 1.00 88.88 281 ASN A CA 1
ATOM 2254 C C . ASN A 1 281 ? -23.054 12.439 22.371 1.00 88.88 281 ASN A C 1
ATOM 2256 O O . ASN A 1 281 ? -24.263 12.539 22.549 1.00 88.88 281 ASN A O 1
ATOM 2260 N N . ASN A 1 282 ? -22.402 11.294 22.573 1.00 87.62 282 ASN A N 1
ATOM 2261 C CA . ASN A 1 282 ? -23.041 10.046 22.995 1.00 87.62 282 ASN A CA 1
ATOM 2262 C C . ASN A 1 282 ? -22.540 9.624 24.383 1.00 87.62 282 ASN A C 1
ATOM 2264 O O . ASN A 1 282 ? -21.948 8.558 24.538 1.00 87.62 282 ASN A O 1
ATOM 2268 N N . ILE A 1 283 ? -22.727 10.477 25.391 1.00 92.44 283 ILE A N 1
ATOM 2269 C CA . ILE A 1 283 ? -22.134 10.270 26.722 1.00 92.44 283 ILE A CA 1
ATOM 2270 C C . ILE A 1 283 ? -23.044 9.531 27.715 1.00 92.44 283 ILE A C 1
ATOM 2272 O O . ILE A 1 283 ? -22.536 8.949 28.668 1.00 92.44 283 ILE A O 1
ATOM 2276 N N . THR A 1 284 ? -24.362 9.501 27.487 1.00 91.25 284 THR A N 1
ATOM 2277 C CA . THR A 1 284 ? -25.367 9.015 28.452 1.00 91.25 284 THR A CA 1
ATOM 2278 C C . THR A 1 284 ? -25.123 7.579 28.911 1.00 91.25 284 THR A C 1
ATOM 2280 O O . THR A 1 284 ? -25.111 7.303 30.108 1.00 91.25 284 THR A O 1
ATOM 2283 N N . ASP A 1 285 ? -24.872 6.660 27.975 1.00 92.25 285 ASP A N 1
ATOM 2284 C CA . ASP A 1 285 ? -24.627 5.254 28.312 1.00 92.25 285 ASP A CA 1
ATOM 2285 C C . ASP A 1 285 ? -23.343 5.070 29.138 1.00 92.25 285 ASP A C 1
ATOM 2287 O O . ASP A 1 285 ? -23.317 4.244 30.052 1.00 92.25 285 ASP A O 1
ATOM 2291 N N . LEU A 1 286 ? -22.296 5.858 28.863 1.00 92.81 286 LEU A N 1
ATOM 2292 C CA . LEU A 1 286 ? -21.057 5.796 29.638 1.00 92.81 286 LEU A CA 1
ATOM 2293 C C . LEU A 1 286 ? -21.222 6.438 31.021 1.00 92.81 286 LEU A C 1
ATOM 2295 O O . LEU A 1 286 ? -20.701 5.900 31.990 1.00 92.81 286 LEU A O 1
ATOM 2299 N N . VAL A 1 287 ? -21.966 7.542 31.136 1.00 93.19 287 VAL A N 1
ATOM 2300 C CA . VAL A 1 287 ? -22.302 8.154 32.434 1.00 93.19 287 VAL A CA 1
ATOM 2301 C C . VAL A 1 287 ? -23.035 7.149 33.323 1.00 93.19 287 VAL A C 1
ATOM 2303 O O . VAL A 1 287 ? -22.649 6.963 34.475 1.00 93.19 287 VAL A O 1
ATOM 2306 N N . ASN A 1 288 ? -24.033 6.452 32.775 1.00 92.19 288 ASN A N 1
ATOM 2307 C CA . ASN A 1 288 ? -24.769 5.415 33.499 1.00 92.19 288 ASN A CA 1
ATOM 2308 C C . ASN A 1 288 ? -23.858 4.254 33.918 1.00 92.19 288 ASN A C 1
ATOM 2310 O O . ASN A 1 288 ? -23.943 3.787 35.051 1.00 92.19 288 ASN A O 1
ATOM 2314 N N . TYR A 1 289 ? -22.966 3.806 33.031 1.00 93.25 289 TYR A N 1
ATOM 2315 C CA . TYR A 1 289 ? -21.974 2.785 33.366 1.00 93.25 289 TYR A CA 1
ATOM 2316 C C . TYR A 1 289 ? -21.045 3.240 34.501 1.00 93.25 289 TYR A C 1
ATOM 2318 O O . TYR A 1 289 ? -20.873 2.508 35.468 1.00 93.25 289 TYR A O 1
ATOM 2326 N N . LEU A 1 290 ? -20.481 4.450 34.422 1.00 92.75 290 LEU A N 1
ATOM 2327 C CA . LEU A 1 290 ? -19.579 4.978 35.449 1.00 92.75 290 LEU A CA 1
ATOM 2328 C C . LEU A 1 290 ? -20.280 5.096 36.805 1.00 92.75 290 LEU A C 1
ATOM 2330 O O . LEU A 1 290 ? -19.719 4.670 37.808 1.00 92.75 290 LEU A O 1
ATOM 2334 N N . ALA A 1 291 ? -21.510 5.615 36.828 1.00 91.56 291 ALA A N 1
ATOM 2335 C CA . ALA A 1 291 ? -22.266 5.814 38.061 1.00 91.56 291 ALA A CA 1
ATOM 2336 C C . ALA A 1 291 ? -22.623 4.492 38.761 1.00 91.56 291 ALA A C 1
ATOM 2338 O O . ALA A 1 291 ? -22.626 4.442 39.989 1.00 91.56 291 ALA A O 1
ATOM 2339 N N . ASN A 1 292 ? -22.914 3.443 37.985 1.00 90.94 292 ASN A N 1
ATOM 2340 C CA . ASN A 1 292 ? -23.360 2.153 38.514 1.00 90.94 292 ASN A CA 1
ATOM 2341 C C . ASN A 1 292 ? -22.204 1.191 38.819 1.00 90.94 292 ASN A C 1
ATOM 2343 O O . ASN A 1 292 ? -22.236 0.507 39.836 1.00 90.94 292 ASN A O 1
ATOM 2347 N N . GLU A 1 293 ? -21.200 1.125 37.943 1.00 89.44 293 GLU A N 1
ATOM 2348 C CA . GLU A 1 293 ? -20.151 0.095 37.983 1.00 89.44 293 GLU A CA 1
ATOM 2349 C C . GLU A 1 293 ? -18.810 0.607 38.530 1.00 89.44 293 GLU A C 1
ATOM 2351 O O . GLU A 1 293 ? -17.956 -0.200 38.895 1.00 89.44 293 GLU A O 1
ATOM 2356 N N . VAL A 1 294 ? -18.590 1.930 38.569 1.00 88.19 294 VAL A N 1
ATOM 2357 C CA . VAL A 1 294 ? -17.319 2.521 39.024 1.00 88.19 294 VAL A CA 1
ATOM 2358 C C . VAL A 1 294 ? -17.520 3.407 40.251 1.00 88.19 294 VAL A C 1
ATOM 2360 O O . VAL A 1 294 ? -17.221 2.984 41.365 1.00 88.19 294 VAL A O 1
ATOM 2363 N N . SER A 1 295 ? -18.019 4.630 40.070 1.00 90.25 295 SER A N 1
ATOM 2364 C CA . SER A 1 295 ? -18.428 5.532 41.148 1.00 90.25 295 SER A CA 1
ATOM 2365 C C . SER A 1 295 ? -19.200 6.738 40.602 1.00 90.25 295 SER A C 1
ATOM 2367 O O . SER A 1 295 ? -19.024 7.172 39.459 1.00 90.25 295 SER A O 1
ATOM 2369 N N . VAL A 1 296 ? -20.030 7.339 41.460 1.00 90.25 296 VAL A N 1
ATOM 2370 C CA . VAL A 1 296 ? -20.713 8.612 41.163 1.00 90.25 296 VAL A CA 1
ATOM 2371 C C . VAL A 1 296 ? -19.701 9.739 40.939 1.00 90.25 296 VAL A C 1
ATOM 2373 O O . VAL A 1 296 ? -19.917 10.595 40.081 1.00 90.25 296 VAL A O 1
ATOM 2376 N N . ASP A 1 297 ? -18.574 9.713 41.651 1.00 90.31 297 ASP A N 1
ATOM 2377 C CA . ASP A 1 297 ? -17.494 10.682 41.478 1.00 90.31 297 ASP A CA 1
ATOM 2378 C C . ASP A 1 297 ? -16.921 10.629 40.058 1.00 90.31 297 ASP A C 1
ATOM 2380 O O . ASP A 1 297 ? -16.851 11.661 39.391 1.00 90.31 297 ASP A O 1
ATOM 2384 N N . GLU A 1 298 ? -16.602 9.439 39.537 1.00 90.19 298 GLU A N 1
ATOM 2385 C CA . GLU A 1 298 ? -16.083 9.298 38.172 1.00 90.19 298 GLU A CA 1
ATOM 2386 C C . GLU A 1 298 ? -17.094 9.734 37.108 1.00 90.19 298 GLU A C 1
ATOM 2388 O O . GLU A 1 298 ? -16.717 10.368 36.115 1.00 90.19 298 GLU A O 1
ATOM 2393 N N . ALA A 1 299 ? -18.378 9.434 37.318 1.00 91.31 299 ALA A N 1
ATOM 2394 C CA . ALA A 1 299 ? -19.443 9.910 36.445 1.00 91.31 299 ALA A CA 1
ATOM 2395 C C . ALA A 1 299 ? -19.520 11.446 36.445 1.00 91.31 299 ALA A C 1
ATOM 2397 O O . ALA A 1 299 ? -19.620 12.058 35.381 1.00 91.31 299 ALA A O 1
ATOM 2398 N N . SER A 1 300 ? -19.411 12.081 37.618 1.00 91.38 300 SER A N 1
ATOM 2399 C CA . SER A 1 300 ? -19.444 13.543 37.752 1.00 91.38 300 SER A CA 1
ATOM 2400 C C . SER A 1 300 ? -18.247 14.232 37.086 1.00 91.38 300 SER A C 1
ATOM 2402 O O . SER A 1 300 ? -18.416 15.260 36.421 1.00 91.38 300 SER A O 1
ATOM 2404 N N . VAL A 1 301 ? -17.051 13.635 37.178 1.00 92.31 301 VAL A N 1
ATOM 2405 C CA . VAL A 1 301 ? -15.841 14.118 36.495 1.00 92.31 301 VAL A CA 1
ATOM 2406 C C . VAL A 1 301 ? -16.041 14.076 34.983 1.00 92.31 301 VAL A C 1
ATOM 2408 O O . VAL A 1 301 ? -15.816 15.077 34.305 1.00 92.31 301 VAL A O 1
ATOM 2411 N N . PHE A 1 302 ? -16.544 12.961 34.451 1.00 93.19 302 PHE A N 1
ATOM 2412 C CA . PHE A 1 302 ? -16.791 12.818 33.017 1.00 93.19 302 PHE A CA 1
ATOM 2413 C C . PHE A 1 302 ? -17.874 13.783 32.492 1.00 93.19 302 PHE A C 1
ATOM 2415 O O . PHE A 1 302 ? -17.706 14.382 31.428 1.00 93.19 302 PHE A O 1
ATOM 2422 N N . ILE A 1 303 ? -18.956 14.007 33.251 1.00 92.38 303 ILE A N 1
ATOM 2423 C CA . ILE A 1 303 ? -19.974 15.024 32.919 1.00 92.38 303 ILE A CA 1
ATOM 2424 C C . ILE A 1 303 ? -19.346 16.421 32.883 1.00 92.38 303 ILE A C 1
ATOM 2426 O O . ILE A 1 303 ? -19.648 17.214 31.988 1.00 92.38 303 ILE A O 1
ATOM 2430 N N . SER A 1 304 ? -18.460 16.728 33.830 1.00 90.75 304 SER A N 1
ATOM 2431 C CA . SER A 1 304 ? -17.779 18.023 33.904 1.00 90.75 304 SER A CA 1
ATOM 2432 C C . SER A 1 304 ? -16.843 18.243 32.712 1.00 90.75 304 SER A C 1
ATOM 2434 O O . SER A 1 304 ? -16.845 19.326 32.124 1.00 90.75 304 SER A O 1
ATOM 2436 N N . GLU A 1 305 ? -16.105 17.209 32.294 1.00 91.94 305 GLU A N 1
ATOM 2437 C CA . GLU A 1 305 ? -15.286 17.225 31.073 1.00 91.94 305 GLU A CA 1
ATOM 2438 C C . GLU A 1 305 ? -16.134 17.487 29.821 1.00 91.94 305 GLU A C 1
ATOM 2440 O O . GLU A 1 305 ? -15.810 18.377 29.031 1.00 91.94 305 GLU A O 1
ATOM 2445 N N . TYR A 1 306 ? -17.256 16.776 29.664 1.00 92.19 306 TYR A N 1
ATOM 2446 C CA . TYR A 1 306 ? -18.193 16.997 28.560 1.00 92.19 306 TYR A CA 1
ATOM 2447 C C . TYR A 1 306 ? -18.757 18.424 28.555 1.00 92.19 306 TYR A C 1
ATOM 2449 O O . TYR A 1 306 ? -18.761 19.101 27.528 1.00 92.19 306 TYR A O 1
ATOM 2457 N N . SER A 1 307 ? -19.205 18.903 29.713 1.00 88.81 307 SER A N 1
ATOM 2458 C CA . SER A 1 307 ? -19.822 20.222 29.878 1.00 88.81 307 SER A CA 1
ATOM 2459 C C . SER A 1 307 ? -18.830 21.344 29.552 1.00 88.81 307 SER A C 1
ATOM 2461 O O . SER A 1 307 ? -19.155 22.284 28.823 1.00 88.81 307 SER A O 1
ATOM 2463 N N . LYS A 1 308 ? -17.569 21.187 29.977 1.00 90.31 308 LYS A N 1
ATOM 2464 C CA . LYS A 1 308 ? -16.460 22.067 29.589 1.00 90.31 308 LYS A CA 1
ATOM 2465 C C . LYS A 1 308 ? -16.201 22.029 28.081 1.00 90.31 308 LYS A C 1
ATOM 2467 O O . LYS A 1 308 ? -16.050 23.086 27.475 1.00 90.31 308 LYS A O 1
ATOM 2472 N N . HIS A 1 309 ? -16.196 20.845 27.466 1.00 89.94 309 HIS A N 1
ATOM 2473 C CA . HIS A 1 309 ? -16.030 20.692 26.015 1.00 89.94 309 HIS A CA 1
ATOM 2474 C C . HIS A 1 309 ? -17.161 21.363 25.214 1.00 89.94 309 HIS A C 1
ATOM 2476 O O . HIS A 1 309 ? -16.947 21.843 24.104 1.00 89.94 309 HIS A O 1
ATOM 2482 N N . ARG A 1 310 ? -18.368 21.449 25.787 1.00 87.81 310 ARG A N 1
ATOM 2483 C CA . ARG A 1 310 ? -19.516 22.166 25.209 1.00 87.81 310 ARG A CA 1
ATOM 2484 C C . ARG A 1 310 ? -19.524 23.675 25.463 1.00 87.81 310 ARG A C 1
ATOM 2486 O O . ARG A 1 310 ? -20.406 24.349 24.940 1.00 87.81 310 ARG A O 1
ATOM 2493 N N . GLY A 1 311 ? -18.582 24.203 26.245 1.00 86.00 311 GLY A N 1
ATOM 2494 C CA . GLY A 1 311 ? -18.545 25.617 26.629 1.00 86.00 311 GLY A CA 1
ATOM 2495 C C . GLY A 1 311 ? -19.506 25.999 27.761 1.00 86.00 311 GLY A C 1
ATOM 2496 O O . GLY A 1 311 ? -19.640 27.181 28.053 1.00 86.00 311 GLY A O 1
ATOM 2497 N N . ASN A 1 312 ? -20.127 25.019 28.426 1.00 86.38 312 ASN A N 1
ATOM 2498 C CA . ASN A 1 312 ? -21.080 25.221 29.520 1.00 86.38 312 ASN A CA 1
ATOM 2499 C C . ASN A 1 312 ? -20.550 24.552 30.798 1.00 86.38 312 ASN A C 1
ATOM 2501 O O . ASN A 1 312 ? -21.047 23.491 31.168 1.00 86.38 312 ASN A O 1
ATOM 2505 N N . PRO A 1 313 ? -19.503 25.089 31.448 1.00 82.62 313 PRO A N 1
ATOM 2506 C CA . PRO A 1 313 ? -18.884 24.440 32.599 1.00 82.62 313 PRO A CA 1
ATOM 2507 C C . PRO A 1 313 ? -19.864 24.300 33.771 1.00 82.62 313 PRO A C 1
ATOM 2509 O O . PRO A 1 313 ? -20.670 25.189 34.044 1.00 82.62 313 PRO A O 1
ATOM 2512 N N . VAL A 1 314 ? -19.763 23.173 34.473 1.00 83.19 314 VAL A N 1
ATOM 2513 C CA . VAL A 1 314 ? -20.532 22.896 35.693 1.00 83.19 314 VAL A CA 1
ATOM 2514 C C . VAL A 1 314 ? -20.039 23.816 36.826 1.00 83.19 314 VAL A C 1
ATOM 2516 O O . VAL A 1 314 ? -18.844 24.129 36.854 1.00 83.19 314 VAL A O 1
ATOM 2519 N N . PRO A 1 315 ? -20.909 24.271 37.751 1.00 81.25 315 PRO A N 1
ATOM 2520 C CA . PRO A 1 315 ? -20.486 25.079 38.895 1.00 81.25 315 PRO A CA 1
ATOM 2521 C C . PRO A 1 315 ? -19.391 24.387 39.718 1.00 81.25 315 PRO A C 1
ATOM 2523 O O . PRO A 1 315 ? -19.490 23.193 39.992 1.00 81.25 315 PRO A O 1
ATOM 2526 N N . ALA A 1 316 ? -18.370 25.144 40.132 1.00 72.56 316 ALA A N 1
ATOM 2527 C CA . ALA A 1 316 ? -17.190 24.607 40.820 1.00 72.56 316 ALA A CA 1
ATOM 2528 C C . ALA A 1 316 ? -17.502 23.943 42.177 1.00 72.56 316 ALA A C 1
ATOM 2530 O O . ALA A 1 316 ? -16.765 23.056 42.595 1.00 72.56 316 ALA A O 1
ATOM 2531 N N . ASP A 1 317 ? -18.606 24.339 42.818 1.00 78.94 317 ASP A N 1
ATOM 2532 C CA . ASP A 1 317 ? -19.004 23.878 44.154 1.00 78.94 317 ASP A CA 1
ATOM 2533 C C . ASP A 1 317 ? -20.112 22.805 44.128 1.00 78.94 317 ASP A C 1
ATOM 2535 O O . ASP A 1 317 ? -20.620 22.415 45.178 1.00 78.94 317 ASP A O 1
ATOM 2539 N N . ALA A 1 318 ? -20.529 22.339 42.943 1.00 82.62 318 ALA A N 1
ATOM 2540 C CA . ALA A 1 318 ? -21.611 21.362 42.821 1.00 82.62 318 ALA A CA 1
ATOM 2541 C C . ALA A 1 318 ? -21.171 19.973 43.311 1.00 82.62 318 ALA A C 1
ATOM 2543 O O . ALA A 1 318 ? -20.129 19.455 42.902 1.00 82.62 318 ALA A O 1
ATOM 2544 N N . ALA A 1 319 ? -21.988 19.331 44.151 1.00 87.81 319 ALA A N 1
ATOM 2545 C CA . ALA A 1 319 ? -21.672 17.990 44.637 1.00 87.81 319 ALA A CA 1
ATOM 2546 C C . ALA A 1 319 ? -21.790 16.945 43.502 1.00 87.81 319 ALA A C 1
ATOM 2548 O O . ALA A 1 319 ? -22.700 17.051 42.677 1.00 87.81 319 ALA A O 1
ATOM 2549 N N . PRO A 1 320 ? -20.972 15.872 43.476 1.00 86.06 320 PRO A N 1
ATOM 2550 C CA . PRO A 1 320 ? -21.017 14.835 42.433 1.00 86.06 320 PRO A CA 1
ATOM 2551 C C . PRO A 1 320 ? -22.422 14.278 42.141 1.00 86.06 320 PRO A C 1
ATOM 2553 O O . PRO A 1 320 ? -22.822 14.122 40.985 1.00 86.06 320 PRO A O 1
ATOM 2556 N N . CYS A 1 321 ? -23.218 14.052 43.192 1.00 85.31 321 CYS A N 1
ATOM 2557 C CA . CYS A 1 321 ? -24.611 13.610 43.086 1.00 85.31 321 CYS A CA 1
ATOM 2558 C C . CYS A 1 321 ? -25.539 14.658 42.448 1.00 85.31 321 CYS A C 1
ATOM 2560 O O . CYS A 1 321 ? -26.511 14.294 41.787 1.00 85.31 321 CYS A O 1
ATOM 2562 N N . GLU A 1 322 ? -25.283 15.949 42.664 1.00 86.50 322 GLU A N 1
ATOM 2563 C CA . GLU A 1 322 ? -26.050 17.046 42.064 1.00 86.50 322 GLU A CA 1
ATOM 2564 C C . GLU A 1 322 ? -25.724 17.178 40.580 1.00 86.50 322 GLU A C 1
ATOM 2566 O O . GLU A 1 322 ? -26.644 17.257 39.771 1.00 86.50 322 GLU A O 1
ATOM 2571 N N . ILE A 1 323 ? -24.440 17.090 40.215 1.00 86.69 323 ILE A N 1
ATOM 2572 C CA . ILE A 1 323 ? -23.975 17.094 38.820 1.00 86.69 323 ILE A CA 1
ATOM 2573 C C . ILE A 1 323 ? -24.641 15.960 38.033 1.00 86.69 323 ILE A C 1
ATOM 2575 O O . ILE A 1 323 ? -25.189 16.183 36.951 1.00 86.69 323 ILE A O 1
ATOM 2579 N N . LEU A 1 324 ? -24.653 14.750 38.601 1.00 87.50 324 LEU A N 1
ATOM 2580 C CA . LEU A 1 324 ? -25.296 13.593 37.982 1.00 87.50 324 LEU A CA 1
ATOM 2581 C C . LEU A 1 324 ? -26.812 13.792 37.825 1.00 87.50 324 LEU A C 1
ATOM 2583 O O . LEU A 1 324 ? -27.358 13.521 36.757 1.00 87.50 324 LEU A O 1
ATOM 2587 N N . LYS A 1 325 ? -27.500 14.309 38.852 1.00 85.88 325 LYS A N 1
ATOM 2588 C CA . LYS A 1 325 ? -28.942 14.607 38.782 1.00 85.88 325 LYS A CA 1
ATOM 2589 C C . LYS A 1 325 ? -29.263 15.686 37.750 1.00 85.88 325 LYS A C 1
ATOM 2591 O O . LYS A 1 325 ? -30.220 15.529 37.002 1.00 85.88 325 LYS A O 1
ATOM 2596 N N . MET A 1 326 ? -28.481 16.764 37.694 1.00 84.88 326 MET A N 1
ATOM 2597 C CA . MET A 1 326 ? -28.653 17.835 36.708 1.00 84.88 326 MET A CA 1
ATOM 2598 C C . MET A 1 326 ? -28.519 17.301 35.284 1.00 84.88 326 MET A C 1
ATOM 2600 O O . MET A 1 326 ? -29.335 17.635 34.428 1.00 84.88 326 MET A O 1
ATOM 2604 N N . PHE A 1 327 ? -27.530 16.438 35.047 1.00 85.81 327 PHE A N 1
ATOM 2605 C CA . PHE A 1 327 ? -27.330 15.808 33.749 1.00 85.81 327 PHE A CA 1
ATOM 2606 C C . PHE A 1 327 ? -28.500 14.892 33.369 1.00 85.81 327 PHE A C 1
ATOM 2608 O O . PHE A 1 327 ? -29.046 15.028 32.278 1.00 85.81 327 PHE A O 1
ATOM 2615 N N . LEU A 1 328 ? -28.933 14.005 34.271 1.00 82.56 328 LEU A N 1
ATOM 2616 C CA . LEU A 1 328 ? -30.031 13.067 34.010 1.00 82.56 328 LEU A CA 1
ATOM 2617 C C . LEU A 1 328 ? -31.396 13.757 33.851 1.00 82.56 328 LEU A C 1
ATOM 2619 O O . LEU A 1 328 ? -32.222 13.282 33.081 1.00 82.56 328 LEU A O 1
ATOM 2623 N N . ASN A 1 329 ? -31.628 14.873 34.547 1.00 79.00 329 ASN A N 1
ATOM 2624 C CA . ASN A 1 329 ? -32.880 15.633 34.461 1.00 79.00 329 ASN A CA 1
ATOM 2625 C C . ASN A 1 329 ? -32.940 16.578 33.247 1.00 79.00 329 ASN A C 1
ATOM 2627 O O . ASN A 1 329 ? -34.023 17.045 32.903 1.00 79.00 329 ASN A O 1
ATOM 2631 N N . GLY A 1 330 ? -31.792 16.905 32.645 1.00 64.75 330 GLY A N 1
ATOM 2632 C CA . GLY A 1 330 ? -31.683 17.785 31.477 1.00 64.75 330 GLY A CA 1
ATOM 2633 C C . GLY A 1 330 ? -31.359 17.073 30.157 1.00 64.75 330 GLY A C 1
ATOM 2634 O O . GLY A 1 330 ? -31.184 17.766 29.155 1.00 64.75 330 GLY A O 1
ATOM 2635 N N . SER A 1 331 ? -31.227 15.739 30.166 1.00 53.94 331 SER A N 1
ATOM 2636 C CA . SER A 1 331 ? -30.917 14.900 28.992 1.00 53.94 331 SER A CA 1
ATOM 2637 C C . SER A 1 331 ? -32.148 14.447 28.220 1.00 53.94 331 SER A C 1
ATOM 2639 O O . SER A 1 331 ? -33.206 14.239 28.856 1.00 53.94 331 SER A O 1
#

Organism: Myotis myotis (NCBI:txid51298)